Protein AF-0000000083594977 (afdb_homodimer)

Secondary structure (DSSP, 8-state):
-EEEEEEEEEE-TTT-TTHHHHHHHHHHHHHHHHTT----EEEEEE--SSSTTS-EEEEEEEE-SSS--SEE--TT-EEEEEE--TTSTTHHHHHHHHHHHHHHHTS--B--SEEEEEE-TTS-EEEEEEE-/-EEEEEEEEEE-TTT-TTHHHHHHHHHHHHHHHHTT----EEEEEE--SSSTTS-EEEEEEEE-SSS--SEE--TT-EEEEEE--TTSTTHHHHHHHHHHHHHHHTS--B--SEEEEEE-TTS-EEEEEEE-

Structure (mmCIF, N/CA/C/O backbone):
data_AF-0000000083594977-model_v1
#
loop_
_entity.id
_entity.type
_entity.pdbx_description
1 polymer 'AraC family transcriptional regulator'
#
loop_
_atom_site.group_PDB
_atom_site.id
_atom_site.type_symbol
_atom_site.label_atom_id
_atom_site.label_alt_id
_atom_site.label_comp_id
_atom_site.label_asym_id
_atom_site.label_entity_id
_atom_site.label_seq_id
_atom_site.pdbx_PDB_ins_code
_atom_site.Cartn_x
_atom_site.Cartn_y
_atom_site.Cartn_z
_atom_site.occupancy
_atom_site.B_iso_or_equiv
_atom_site.auth_seq_id
_atom_site.auth_comp_id
_atom_site.auth_asym_id
_atom_site.auth_atom_id
_atom_site.pdbx_PDB_model_num
ATOM 1 N N . MET A 1 1 ? -6.224 19.706 14.475 1 90.76 1 MET A N 1
ATOM 2 C CA . MET A 1 1 ? -7.08 18.603 14.047 1 90.76 1 MET A CA 1
ATOM 3 C C . MET A 1 1 ? -6.833 17.361 14.897 1 90.76 1 MET A C 1
ATOM 5 O O . MET A 1 1 ? -5.685 17.003 15.163 1 90.76 1 MET A O 1
ATOM 9 N N . LYS A 1 2 ? -7.978 16.685 15.362 1 92.89 2 LYS A N 1
ATOM 10 C CA . LYS A 1 2 ? -7.884 15.497 16.206 1 92.89 2 LYS A CA 1
ATOM 11 C C . LYS A 1 2 ? -8.36 14.254 15.461 1 92.89 2 LYS A C 1
ATOM 13 O O . LYS A 1 2 ? -9.47 14.233 14.924 1 92.89 2 LYS A O 1
ATOM 18 N N . LEU A 1 3 ? -7.422 13.24 15.516 1 94.43 3 LEU A N 1
ATOM 19 C CA . LEU A 1 3 ? -7.715 12.045 14.731 1 94.43 3 LEU A CA 1
ATOM 20 C C . LEU A 1 3 ? -7.62 10.791 15.594 1 94.43 3 LEU A C 1
ATOM 22 O O . LEU A 1 3 ? -6.857 10.755 16.562 1 94.43 3 LEU A O 1
ATOM 26 N N . THR A 1 4 ? -8.468 9.863 15.244 1 92.72 4 THR A N 1
ATOM 27 C CA . THR A 1 4 ? -8.349 8.517 15.795 1 92.72 4 THR A CA 1
ATOM 28 C C . THR A 1 4 ? -7.644 7.59 14.81 1 92.72 4 THR A C 1
ATOM 30 O O . THR A 1 4 ? -8.159 7.324 13.722 1 92.72 4 THR A O 1
ATOM 33 N N . VAL A 1 5 ? -6.53 7.063 15.243 1 92.96 5 VAL A N 1
ATOM 34 C CA . VAL A 1 5 ? -5.713 6.222 14.373 1 92.96 5 VAL A CA 1
ATOM 35 C C . VAL A 1 5 ? -6.275 4.803 14.35 1 92.96 5 VAL A C 1
ATOM 37 O O . VAL A 1 5 ? -6.557 4.223 15.402 1 92.96 5 VAL A O 1
ATOM 40 N N . ILE A 1 6 ? -6.494 4.329 13.194 1 88.42 6 ILE A N 1
ATOM 41 C CA . ILE A 1 6 ? -6.922 2.946 13.008 1 88.42 6 ILE A CA 1
ATOM 42 C C . ILE A 1 6 ? -5.716 2.015 13.111 1 88.42 6 ILE A C 1
ATOM 44 O O . ILE A 1 6 ? -5.747 1.029 13.85 1 88.42 6 ILE A O 1
ATOM 48 N N . ASN A 1 7 ? -4.715 2.25 12.393 1 90.09 7 ASN A N 1
ATOM 49 C CA . ASN A 1 7 ? -3.455 1.515 12.415 1 90.09 7 ASN A CA 1
ATOM 50 C C . ASN A 1 7 ? -2.31 2.349 11.849 1 90.09 7 ASN A C 1
ATOM 52 O O . ASN A 1 7 ? -2.539 3.405 11.258 1 90.09 7 ASN A O 1
ATOM 56 N N . SER A 1 8 ? -1.08 1.858 12.139 1 93.42 8 SER A N 1
ATOM 57 C CA . SER A 1 8 ? 0.113 2.579 11.708 1 93.42 8 SER A CA 1
ATOM 58 C C . SER A 1 8 ? 1.253 1.619 11.385 1 93.42 8 SER A C 1
ATOM 60 O O . SER A 1 8 ? 1.254 0.473 11.84 1 93.42 8 SER A O 1
ATOM 62 N N . VAL A 1 9 ? 2.168 2.16 10.588 1 93.13 9 VAL A N 1
ATOM 63 C CA . VAL A 1 9 ? 3.39 1.411 10.315 1 93.13 9 VAL A CA 1
ATOM 64 C C . VAL A 1 9 ? 4.57 2.373 10.193 1 93.13 9 VAL A C 1
ATOM 66 O O . VAL A 1 9 ? 4.415 3.497 9.711 1 93.13 9 VAL A O 1
ATOM 69 N N . ARG A 1 10 ? 5.672 1.95 10.796 1 95.03 10 ARG A N 1
ATOM 70 C CA . ARG A 1 10 ? 6.927 2.656 10.555 1 95.03 10 ARG A CA 1
ATOM 71 C C . ARG A 1 10 ? 7.664 2.068 9.356 1 95.03 10 ARG A C 1
ATOM 73 O O . ARG A 1 10 ? 7.807 0.848 9.246 1 95.03 10 ARG A O 1
ATOM 80 N N . THR A 1 11 ? 8.127 2.988 8.346 1 95.36 11 THR A N 1
ATOM 81 C CA . THR A 1 11 ? 8.7 2.465 7.11 1 95.36 11 THR A CA 1
ATOM 82 C C . THR A 1 11 ? 9.62 3.496 6.462 1 95.36 11 THR A C 1
ATOM 84 O O . THR A 1 11 ? 10.032 4.461 7.109 1 95.36 11 THR A O 1
ATOM 87 N N . ASN A 1 12 ? 10.109 3.181 5.274 1 95.23 12 ASN A N 1
ATOM 88 C CA . ASN A 1 12 ? 11.042 3.98 4.487 1 95.23 12 ASN A CA 1
ATOM 89 C C . ASN A 1 12 ? 10.897 3.703 2.994 1 95.23 12 ASN A C 1
ATOM 91 O O . ASN A 1 12 ? 10.941 2.548 2.565 1 95.23 12 ASN A O 1
ATOM 95 N N . ASN A 1 13 ? 10.733 4.777 2.199 1 92.1 13 ASN A N 1
ATOM 96 C CA . ASN A 1 13 ? 10.47 4.618 0.773 1 92.1 13 ASN A CA 1
ATOM 97 C C . ASN A 1 13 ? 11.678 4.039 0.042 1 92.1 13 ASN A C 1
ATOM 99 O O . ASN A 1 13 ? 11.544 3.51 -1.064 1 92.1 13 ASN A O 1
ATOM 103 N N . PHE A 1 14 ? 12.877 4.127 0.658 1 90.46 14 PHE A N 1
ATOM 104 C CA . PHE A 1 14 ? 14.095 3.856 -0.097 1 90.46 14 PHE A CA 1
ATOM 105 C C . PHE A 1 14 ? 14.857 2.683 0.506 1 90.46 14 PHE A C 1
ATOM 107 O O . PHE A 1 14 ? 15.698 2.074 -0.159 1 90.46 14 PHE A O 1
ATOM 114 N N . ASN A 1 15 ? 14.605 2.356 1.754 1 90.87 15 ASN A N 1
ATOM 115 C CA . ASN A 1 15 ? 15.465 1.385 2.422 1 90.87 15 ASN A CA 1
ATOM 116 C C . ASN A 1 15 ? 14.652 0.265 3.065 1 90.87 15 ASN A C 1
ATOM 118 O O . ASN A 1 15 ? 15.173 -0.495 3.883 1 90.87 15 ASN A O 1
ATOM 122 N N . ASP A 1 16 ? 13.379 0.201 2.775 1 92.54 16 ASP A N 1
ATOM 123 C CA . ASP A 1 16 ? 12.528 -0.836 3.349 1 92.54 16 ASP A CA 1
ATOM 124 C C . ASP A 1 16 ? 12.088 -1.838 2.283 1 92.54 16 ASP A C 1
ATOM 126 O O . ASP A 1 16 ? 11.174 -1.562 1.504 1 92.54 16 ASP A O 1
ATOM 130 N N . ASP A 1 17 ? 12.603 -2.996 2.38 1 86.98 17 ASP A N 1
ATOM 131 C CA . ASP A 1 17 ? 12.334 -4.02 1.375 1 86.98 17 ASP A CA 1
ATOM 132 C C . ASP A 1 17 ? 10.912 -4.56 1.507 1 86.98 17 ASP A C 1
ATOM 134 O O . ASP A 1 17 ? 10.402 -5.21 0.593 1 86.98 17 ASP A O 1
ATOM 138 N N . LEU A 1 18 ? 10.292 -4.307 2.634 1 89.82 18 LEU A N 1
ATOM 139 C CA . LEU A 1 18 ? 8.967 -4.863 2.888 1 89.82 18 LEU A CA 1
ATOM 140 C C . LEU A 1 18 ? 7.905 -3.769 2.863 1 89.82 18 LEU A C 1
ATOM 142 O O . LEU A 1 18 ? 6.823 -3.935 3.432 1 89.82 18 LEU A O 1
ATOM 146 N N . LEU A 1 19 ? 8.29 -2.659 2.208 1 92.8 19 LEU A N 1
ATOM 147 C CA . LEU A 1 19 ? 7.396 -1.51 2.121 1 92.8 19 LEU A CA 1
ATOM 148 C C . LEU A 1 19 ? 6.047 -1.914 1.534 1 92.8 19 LEU A C 1
ATOM 150 O O . LEU A 1 19 ? 4.999 -1.518 2.049 1 92.8 19 LEU A O 1
ATOM 154 N N . LEU A 1 20 ? 6.056 -2.66 0.509 1 90.86 20 LEU A N 1
ATOM 155 C CA . LEU A 1 20 ? 4.838 -3.095 -0.167 1 90.86 20 LEU A CA 1
ATOM 156 C C . LEU A 1 20 ? 3.911 -3.823 0.8 1 90.86 20 LEU A C 1
ATOM 158 O O . LEU A 1 20 ? 2.723 -3.504 0.887 1 90.86 20 LEU A O 1
ATOM 162 N N . GLN A 1 21 ? 4.427 -4.805 1.542 1 88.33 21 GLN A N 1
ATOM 163 C CA . GLN A 1 21 ? 3.635 -5.619 2.458 1 88.33 21 GLN A CA 1
ATOM 164 C C . GLN A 1 21 ? 3.111 -4.784 3.623 1 88.33 21 GLN A C 1
ATOM 166 O O . GLN A 1 21 ? 1.987 -4.99 4.086 1 88.33 21 GLN A O 1
ATOM 171 N N . LYS A 1 22 ? 3.932 -3.894 4.052 1 91.18 22 LYS A N 1
ATOM 172 C CA . LYS A 1 22 ? 3.535 -3.024 5.154 1 91.18 22 LYS A CA 1
ATOM 173 C C . LYS A 1 22 ? 2.352 -2.143 4.76 1 91.18 22 LYS A C 1
ATOM 175 O O . LYS A 1 22 ? 1.365 -2.056 5.493 1 91.18 22 LYS A O 1
ATOM 180 N N . ILE A 1 23 ? 2.472 -1.556 3.624 1 91.97 23 ILE A N 1
ATOM 181 C CA . ILE A 1 23 ? 1.443 -0.616 3.193 1 91.97 23 ILE A CA 1
ATOM 182 C C . ILE A 1 23 ? 0.174 -1.376 2.815 1 91.97 23 ILE A C 1
ATOM 184 O O . ILE A 1 23 ? -0.936 -0.94 3.13 1 91.97 23 ILE A O 1
ATOM 188 N N . SER A 1 24 ? 0.328 -2.434 2.144 1 87.27 24 SER A N 1
ATOM 189 C CA . SER A 1 24 ? -0.83 -3.259 1.813 1 87.27 24 SER A CA 1
ATOM 190 C C . SER A 1 24 ? -1.569 -3.704 3.071 1 87.27 24 SER A C 1
ATOM 192 O O . SER A 1 24 ? -2.799 -3.638 3.13 1 87.27 24 SER A O 1
ATOM 194 N N . GLY A 1 25 ? -0.81 -4.249 4.059 1 83.53 25 GLY A N 1
ATOM 195 C CA . GLY A 1 25 ? -1.421 -4.647 5.317 1 83.53 25 GLY A CA 1
ATOM 196 C C . GLY A 1 25 ? -2.158 -3.515 6.008 1 83.53 25 GLY A C 1
ATOM 197 O O . GLY A 1 25 ? -3.239 -3.719 6.563 1 83.53 25 GLY A O 1
ATOM 198 N N . LEU A 1 26 ? -1.574 -2.4 5.959 1 87.84 26 LEU A N 1
ATOM 199 C CA . LEU A 1 26 ? -2.158 -1.217 6.582 1 87.84 26 LEU A CA 1
ATOM 200 C C . LEU A 1 26 ? -3.516 -0.893 5.966 1 87.84 26 LEU A C 1
ATOM 202 O O . LEU A 1 26 ? -4.496 -0.693 6.686 1 87.84 26 LEU A O 1
ATOM 206 N N . TRP A 1 27 ? -3.628 -0.843 4.708 1 83.07 27 TRP A N 1
ATOM 207 C CA . TRP A 1 27 ? -4.847 -0.442 4.013 1 83.07 27 TRP A CA 1
ATOM 208 C C . TRP A 1 27 ? -5.896 -1.548 4.073 1 83.07 27 TRP A C 1
ATOM 210 O O . TRP A 1 27 ? -7.093 -1.272 4.181 1 83.07 27 TRP A O 1
ATOM 220 N N . LYS A 1 28 ? -5.482 -2.685 3.977 1 78.22 28 LYS A N 1
ATOM 221 C CA . LYS A 1 28 ? -6.41 -3.802 4.132 1 78.22 28 LYS A CA 1
ATOM 222 C C . LYS A 1 28 ? -7.114 -3.749 5.484 1 78.22 28 LYS A C 1
ATOM 224 O O . LYS A 1 28 ? -8.339 -3.87 5.557 1 78.22 28 LYS A O 1
ATOM 229 N N . ASP A 1 29 ? -6.353 -3.64 6.546 1 77.45 29 ASP A N 1
ATOM 230 C CA . ASP A 1 29 ? -6.902 -3.544 7.896 1 77.45 29 ASP A CA 1
ATOM 231 C C . ASP A 1 29 ? -7.844 -2.348 8.022 1 77.45 29 ASP A C 1
ATOM 233 O O . ASP A 1 29 ? -8.901 -2.449 8.647 1 77.45 29 ASP A O 1
ATOM 237 N N . ALA A 1 30 ? -7.424 -1.284 7.464 1 79.83 30 ALA A N 1
ATOM 238 C CA . ALA A 1 30 ? -8.249 -0.081 7.534 1 79.83 30 ALA A CA 1
ATOM 239 C C . ALA A 1 30 ? -9.552 -0.264 6.761 1 79.83 30 ALA A C 1
ATOM 241 O O . ALA A 1 30 ? -10.612 0.181 7.206 1 79.83 30 ALA A O 1
ATOM 242 N N . SER A 1 31 ? -9.414 -0.827 5.614 1 75.76 31 SER A N 1
ATOM 243 C CA . SER A 1 31 ? -10.587 -1.025 4.769 1 75.76 31 SER A CA 1
ATOM 244 C C . SER A 1 31 ? -11.67 -1.81 5.502 1 75.76 31 SER A C 1
ATOM 246 O O . SER A 1 31 ? -12.861 -1.541 5.334 1 75.76 31 SER A O 1
ATOM 248 N N . SER A 1 32 ? -11.347 -2.745 6.286 1 70.53 32 SER A N 1
ATOM 249 C CA . SER A 1 32 ? -12.306 -3.548 7.037 1 70.53 32 SER A CA 1
ATOM 250 C C . SER A 1 32 ? -13.035 -2.707 8.08 1 70.53 32 SER A C 1
ATOM 252 O O . SER A 1 32 ? -14.182 -2.994 8.426 1 70.53 32 SER A O 1
ATOM 254 N N . ARG A 1 33 ? -12.396 -1.652 8.472 1 72.89 33 ARG A N 1
ATOM 255 C CA . ARG A 1 33 ? -12.964 -0.81 9.52 1 72.89 33 ARG A CA 1
ATOM 256 C C . ARG A 1 33 ? -13.681 0.397 8.924 1 72.89 33 ARG A C 1
ATOM 258 O O . ARG A 1 33 ? -14.507 1.026 9.589 1 72.89 33 ARG A O 1
ATOM 265 N N . LEU A 1 34 ? -13.231 0.702 7.744 1 71.28 34 LEU A N 1
ATOM 266 C CA . LEU A 1 34 ? -13.79 1.876 7.083 1 71.28 34 LEU A CA 1
ATOM 267 C C . LEU A 1 34 ? -15.085 1.527 6.357 1 71.28 34 LEU A C 1
ATOM 269 O O . LEU A 1 34 ? -15.802 2.417 5.895 1 71.28 34 LEU A O 1
ATOM 273 N N . THR A 1 35 ? -15.394 0.312 6.246 1 59.12 35 THR A N 1
ATOM 274 C CA . THR A 1 35 ? -16.575 -0.14 5.52 1 59.12 35 THR A CA 1
ATOM 275 C C . THR A 1 35 ? -17.835 0.521 6.073 1 59.12 35 THR A C 1
ATOM 277 O O . THR A 1 35 ? -18.091 0.473 7.278 1 59.12 35 THR A O 1
ATOM 280 N N . GLY A 1 36 ? -18.508 1.233 5.085 1 57.38 36 GLY A N 1
ATOM 281 C CA . GLY A 1 36 ? -19.828 1.759 5.395 1 57.38 36 GLY A CA 1
ATOM 282 C C . GLY A 1 36 ? -19.793 3.175 5.939 1 57.38 36 GLY A C 1
ATOM 283 O O . GLY A 1 36 ? -20.827 3.722 6.328 1 57.38 36 GLY A O 1
ATOM 284 N N . GLN A 1 37 ? -18.585 3.673 6.097 1 60.46 37 GLN A N 1
ATOM 285 C CA . GLN A 1 37 ? -18.62 4.956 6.79 1 60.46 37 GLN A CA 1
ATOM 286 C C . GLN A 1 37 ? -18.496 6.116 5.806 1 60.46 37 GLN A C 1
ATOM 288 O O . GLN A 1 37 ? -17.77 6.02 4.815 1 60.46 37 GLN A O 1
ATOM 293 N N . ASP A 1 38 ? -19.372 6.849 5.855 1 72.89 38 ASP A N 1
ATOM 294 C CA . ASP A 1 38 ? -19.342 8.156 5.206 1 72.89 38 ASP A CA 1
ATOM 295 C C . ASP A 1 38 ? -18.415 9.117 5.947 1 72.89 38 ASP A C 1
ATOM 297 O O . ASP A 1 38 ? -18.859 10.15 6.453 1 72.89 38 ASP A O 1
ATOM 301 N N . SER A 1 39 ? -17.224 8.707 6.122 1 82.43 39 SER A N 1
ATOM 302 C CA . SER A 1 39 ? -16.303 9.555 6.873 1 82.43 39 SER A CA 1
ATOM 303 C C . SER A 1 39 ? -15.081 9.921 6.036 1 82.43 39 SER A C 1
ATOM 305 O O . SER A 1 39 ? -14.763 9.237 5.061 1 82.43 39 SER A O 1
ATOM 307 N N . ILE A 1 40 ? -14.548 11.042 6.412 1 89.64 40 ILE A N 1
ATOM 308 C CA . ILE A 1 40 ? -13.275 11.452 5.829 1 89.64 40 ILE A CA 1
ATOM 309 C C . ILE A 1 40 ? -12.15 10.579 6.382 1 89.64 40 ILE A C 1
ATOM 311 O O . ILE A 1 40 ? -12.049 10.38 7.595 1 89.64 40 ILE A O 1
ATOM 315 N N . VAL A 1 41 ? -11.387 9.998 5.512 1 90.15 41 VAL A N 1
ATOM 316 C CA . VAL A 1 41 ? -10.25 9.174 5.908 1 90.15 41 VAL A CA 1
ATOM 317 C C . VAL A 1 41 ? -8.953 9.956 5.715 1 90.15 41 VAL A C 1
ATOM 319 O O . VAL A 1 41 ? -8.79 10.664 4.719 1 90.15 41 VAL A O 1
ATOM 322 N N . TYR A 1 42 ? -8.063 9.748 6.648 1 92.64 42 TYR A N 1
ATOM 323 C CA . TYR A 1 42 ? -6.782 10.444 6.588 1 92.64 42 TYR A CA 1
ATOM 324 C C . TYR A 1 42 ? -5.629 9.454 6.474 1 92.64 42 TYR A C 1
ATOM 326 O O . TYR A 1 42 ? -5.593 8.448 7.187 1 92.64 42 TYR A O 1
ATOM 334 N N . GLY A 1 43 ? -4.768 9.623 5.528 1 94.36 43 GLY A N 1
ATOM 335 C CA . GLY A 1 43 ? -3.415 9.091 5.566 1 94.36 43 GLY A CA 1
ATOM 336 C C . GLY A 1 43 ? -2.394 10.091 6.075 1 94.36 43 GLY A C 1
ATOM 337 O O . GLY A 1 43 ? -2.085 11.071 5.394 1 94.36 43 GLY A O 1
ATOM 338 N N . VAL A 1 44 ? -1.865 9.801 7.215 1 96.57 44 VAL A N 1
ATOM 339 C CA . VAL A 1 44 ? -1.037 10.807 7.872 1 96.57 44 VAL A CA 1
ATOM 340 C C . VAL A 1 44 ? 0.414 10.332 7.917 1 96.57 44 VAL A C 1
ATOM 342 O O . VAL A 1 44 ? 0.697 9.224 8.379 1 96.57 44 VAL A O 1
ATOM 345 N N . TYR A 1 45 ? 1.255 11.144 7.394 1 97.02 45 TYR A N 1
ATOM 346 C CA . TYR A 1 45 ? 2.697 10.937 7.464 1 97.02 45 TYR A CA 1
ATOM 347 C C . TYR A 1 45 ? 3.311 11.757 8.593 1 97.02 45 TYR A C 1
ATOM 349 O O . TYR A 1 45 ? 3.195 12.984 8.611 1 97.02 45 TYR A O 1
ATOM 357 N N . HIS A 1 46 ? 3.958 11.113 9.504 1 97.4 46 HIS A N 1
ATOM 358 C CA . HIS A 1 46 ? 4.464 11.825 10.673 1 97.4 46 HIS A CA 1
ATOM 359 C C . HIS A 1 46 ? 5.626 11.074 11.315 1 97.4 46 HIS A C 1
ATOM 361 O O . HIS A 1 46 ? 5.975 9.974 10.882 1 97.4 46 HIS A O 1
ATOM 367 N N . THR A 1 47 ? 6.299 11.709 12.351 1 97.28 47 THR A N 1
ATOM 368 C CA . THR A 1 47 ? 7.463 11.174 13.05 1 97.28 47 THR A CA 1
ATOM 369 C C . THR A 1 47 ? 8.604 10.904 12.074 1 97.28 47 THR A C 1
ATOM 371 O O . THR A 1 47 ? 9.169 9.808 12.058 1 97.28 47 THR A O 1
ATOM 374 N N . TYR A 1 48 ? 8.816 11.898 11.255 1 97.1 48 TYR A N 1
ATOM 375 C CA . TYR A 1 48 ? 9.916 11.808 10.302 1 97.1 48 TYR A CA 1
ATOM 376 C C . TYR A 1 48 ? 11.257 11.733 11.023 1 97.1 48 TYR A C 1
ATOM 378 O O . TYR A 1 48 ? 11.49 12.461 11.991 1 97.1 48 TYR A O 1
ATOM 386 N N . GLU A 1 49 ? 12.065 10.86 10.539 1 97.41 49 GLU A N 1
ATOM 387 C CA . GLU A 1 49 ? 13.43 10.824 11.054 1 97.41 49 GLU A CA 1
ATOM 388 C C . GLU A 1 49 ? 14.239 12.018 10.556 1 97.41 49 GLU A C 1
ATOM 390 O O . GLU A 1 49 ? 15.075 12.556 11.285 1 97.41 49 GLU A O 1
ATOM 395 N N . SER A 1 50 ? 14.096 12.469 9.314 1 94.5 50 SER A N 1
ATOM 396 C CA . SER A 1 50 ? 14.775 13.594 8.679 1 94.5 50 SER A CA 1
ATOM 397 C C . SER A 1 50 ? 13.905 14.226 7.597 1 94.5 50 SER A C 1
ATOM 399 O O . SER A 1 50 ? 13.031 15.043 7.895 1 94.5 50 SER A O 1
ATOM 401 N N . ASN A 1 51 ? 14.084 13.854 6.397 1 92.05 51 ASN A N 1
ATOM 402 C CA . ASN A 1 51 ? 13.273 14.281 5.261 1 92.05 51 ASN A CA 1
ATOM 403 C C . ASN A 1 51 ? 12.585 13.097 4.587 1 92.05 51 ASN A C 1
ATOM 405 O O . ASN A 1 51 ? 12.317 12.081 5.231 1 92.05 51 ASN A O 1
ATOM 409 N N . TYR A 1 52 ? 12.083 13.219 3.318 1 88.41 52 TYR A N 1
ATOM 410 C CA . TYR A 1 52 ? 11.301 12.169 2.675 1 88.41 52 TYR A CA 1
ATOM 411 C C . TYR A 1 52 ? 12.155 10.935 2.414 1 88.41 52 TYR A C 1
ATOM 413 O O . TYR A 1 52 ? 11.634 9.876 2.055 1 88.41 52 TYR A O 1
ATOM 421 N N . LYS A 1 53 ? 13.499 10.977 2.707 1 91.48 53 LYS A N 1
ATOM 422 C CA . LYS A 1 53 ? 14.407 9.855 2.484 1 91.48 53 LYS A CA 1
ATOM 423 C C . LYS A 1 53 ? 14.619 9.058 3.768 1 91.48 53 LYS A C 1
ATOM 425 O O . LYS A 1 53 ? 15.18 7.96 3.737 1 91.48 53 LYS A O 1
ATOM 430 N N . GLY A 1 54 ? 14.263 9.662 4.896 1 94.4 54 GLY A N 1
ATOM 431 C CA . GLY A 1 54 ? 14.38 8.976 6.173 1 94.4 54 GLY A CA 1
ATOM 432 C C . GLY A 1 54 ? 13.137 8.19 6.545 1 94.4 54 GLY A C 1
ATOM 433 O O . GLY A 1 54 ? 12.136 8.226 5.827 1 94.4 54 GLY A O 1
ATOM 434 N N . ASP A 1 55 ? 13.226 7.454 7.678 1 97.1 55 ASP A N 1
ATOM 435 C CA . ASP A 1 55 ? 12.082 6.704 8.188 1 97.1 55 ASP A CA 1
ATOM 436 C C . ASP A 1 55 ? 10.944 7.641 8.586 1 97.1 55 ASP A C 1
ATOM 438 O O . ASP A 1 55 ? 11.183 8.782 8.987 1 97.1 55 ASP A O 1
ATOM 442 N N . TYR A 1 56 ? 9.763 7.193 8.497 1 97.45 56 TYR A N 1
ATOM 443 C CA . TYR A 1 56 ? 8.559 7.898 8.925 1 97.45 56 TYR A CA 1
ATOM 444 C C . TYR A 1 56 ? 7.468 6.915 9.334 1 97.45 56 TYR A C 1
ATOM 446 O O . TYR A 1 56 ? 7.587 5.711 9.094 1 97.45 56 TYR A O 1
ATOM 454 N N . THR A 1 57 ? 6.462 7.444 9.973 1 97 57 THR A N 1
ATOM 455 C CA . THR A 1 57 ? 5.278 6.664 10.317 1 97 57 THR A CA 1
ATOM 456 C C . THR A 1 57 ? 4.098 7.053 9.432 1 97 57 THR A C 1
ATOM 458 O O . THR A 1 57 ? 3.846 8.239 9.21 1 97 57 THR A O 1
ATOM 461 N N . LEU A 1 58 ? 3.458 6.104 8.831 1 95.93 58 LEU A N 1
ATOM 462 C CA . LEU A 1 58 ? 2.199 6.303 8.12 1 95.93 58 LEU A CA 1
ATOM 463 C C . LEU A 1 58 ? 1.026 5.764 8.931 1 95.93 58 LEU A C 1
ATOM 465 O O . LEU A 1 58 ? 1.027 4.599 9.334 1 95.93 58 LEU A O 1
ATOM 469 N N . SER A 1 59 ? -0.009 6.583 9.186 1 94.91 59 SER A N 1
ATOM 470 C CA . SER A 1 59 ? -1.212 6.195 9.917 1 94.91 59 SER A CA 1
ATOM 471 C C . SER A 1 59 ? -2.465 6.419 9.077 1 94.91 59 SER A C 1
ATOM 473 O O . SER A 1 59 ? -2.576 7.425 8.374 1 94.91 59 SER A O 1
ATOM 475 N N . ILE A 1 60 ? -3.284 5.46 9.137 1 92.34 60 ILE A N 1
ATOM 476 C CA . ILE A 1 60 ? -4.64 5.655 8.634 1 92.34 60 ILE A CA 1
ATOM 477 C C . ILE A 1 60 ? -5.564 6.052 9.783 1 92.34 60 ILE A C 1
ATOM 479 O O . ILE A 1 60 ? -5.583 5.398 10.828 1 92.34 60 ILE A O 1
ATOM 483 N N . ALA A 1 61 ? -6.306 7.143 9.569 1 92.56 61 ALA A N 1
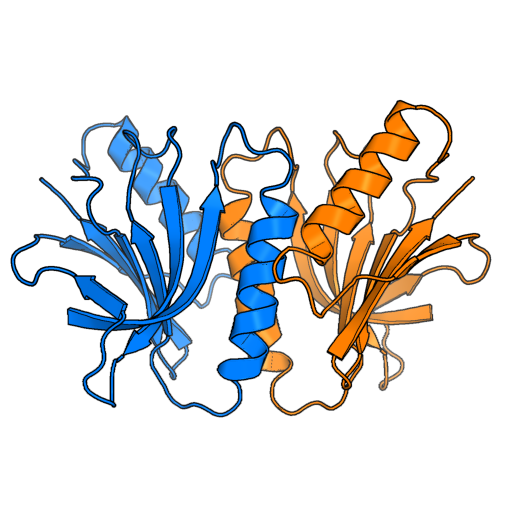ATOM 484 C CA . ALA A 1 61 ? -7.06 7.673 10.702 1 92.56 61 ALA A CA 1
ATOM 485 C C . ALA A 1 61 ? -8.394 8.257 10.247 1 92.56 61 ALA A C 1
ATOM 487 O O . ALA A 1 61 ? -8.613 8.465 9.051 1 92.56 61 ALA A O 1
ATOM 488 N N . LEU A 1 62 ? -9.228 8.419 11.259 1 90.75 62 LEU A N 1
ATOM 489 C CA . LEU A 1 62 ? -10.509 9.101 11.112 1 90.75 62 LEU A CA 1
ATOM 490 C C . LEU A 1 62 ? -10.59 10.31 12.037 1 90.75 62 LEU A C 1
ATOM 492 O O . LEU A 1 62 ? -9.858 10.391 13.026 1 90.75 62 LEU A O 1
ATOM 496 N N . GLU A 1 63 ? -11.492 11.17 11.586 1 89.28 63 GLU A N 1
ATOM 497 C CA . GLU A 1 63 ? -11.738 12.259 12.527 1 89.28 63 GLU A CA 1
ATOM 498 C C . GLU A 1 63 ? -12.241 11.728 13.866 1 89.28 63 GLU A C 1
ATOM 500 O O . GLU A 1 63 ? -13.059 10.807 13.907 1 89.28 63 GLU A O 1
ATOM 505 N N . ASP A 1 64 ? -11.652 12.248 14.836 1 86.71 64 ASP A N 1
ATOM 506 C CA . ASP A 1 64 ? -12.025 11.785 16.169 1 86.71 64 ASP A CA 1
ATOM 507 C C . ASP A 1 64 ? -13.437 12.238 16.532 1 86.71 64 ASP A C 1
ATOM 509 O O . ASP A 1 64 ? -13.696 13.436 16.667 1 86.71 64 ASP A O 1
ATOM 513 N N . SER A 1 65 ? -14.314 11.337 16.617 1 75.98 65 SER A N 1
ATOM 514 C CA . SER A 1 65 ? -15.68 11.665 17.014 1 75.98 65 SER A CA 1
ATOM 515 C C . SER A 1 65 ? -15.919 11.35 18.486 1 75.98 65 SER A C 1
ATOM 517 O O . SER A 1 65 ? -16.926 11.769 19.061 1 75.98 65 SER A O 1
ATOM 519 N N . GLN A 1 66 ? -15.019 10.691 19.087 1 77.47 66 GLN A N 1
ATOM 520 C CA . GLN A 1 66 ? -15.291 10.198 20.433 1 77.47 66 GLN A CA 1
ATOM 521 C C . GLN A 1 66 ? -14.472 10.958 21.473 1 77.47 66 GLN A C 1
ATOM 523 O O . GLN A 1 66 ? -14.463 10.594 22.651 1 77.47 66 GLN A O 1
ATOM 528 N N . ASN A 1 67 ? -13.786 11.878 21.014 1 77.52 67 ASN A N 1
ATOM 529 C CA . ASN A 1 67 ? -12.995 12.721 21.905 1 77.52 67 ASN A CA 1
ATOM 530 C C . ASN A 1 67 ? -11.848 11.941 22.542 1 77.52 67 ASN A C 1
ATOM 532 O O . ASN A 1 67 ? -11.551 12.121 23.725 1 77.52 67 ASN A O 1
ATOM 536 N N . GLN A 1 68 ? -11.379 10.939 22.096 1 86.35 68 GLN A N 1
ATOM 537 C CA . GLN A 1 68 ? -10.179 10.21 22.493 1 86.35 68 GLN A CA 1
ATOM 538 C C . GLN A 1 68 ? -9.201 10.084 21.327 1 86.35 68 GLN A C 1
ATOM 540 O O . GLN A 1 68 ? -8.925 8.978 20.859 1 86.35 68 GLN A O 1
ATOM 545 N N . PRO A 1 69 ? -8.731 11.282 21.107 1 84.96 69 PRO A N 1
ATOM 546 C CA . PRO A 1 69 ? -7.835 11.266 19.948 1 84.96 69 PRO A CA 1
ATOM 547 C C . PRO A 1 69 ? -6.509 10.567 20.237 1 84.96 69 PRO A C 1
ATOM 549 O O . PRO A 1 69 ? -5.977 10.678 21.345 1 84.96 69 PRO A O 1
ATOM 552 N N . SER A 1 70 ? -6.047 9.811 19.208 1 91.79 70 SER A N 1
ATOM 553 C CA . SER A 1 70 ? -4.747 9.157 19.32 1 91.79 70 SER A CA 1
ATOM 554 C C . SER A 1 70 ? -3.682 9.904 18.526 1 91.79 70 SER A C 1
ATOM 556 O O . SER A 1 70 ? -2.497 9.574 18.603 1 91.79 70 SER A O 1
ATOM 558 N N . LEU A 1 71 ? -4.086 10.877 17.766 1 94.45 71 LEU A N 1
ATOM 559 C CA . LEU A 1 71 ? -3.177 11.718 16.995 1 94.45 71 LEU A CA 1
ATOM 560 C C . LEU A 1 71 ? -3.719 13.139 16.877 1 94.45 71 LEU A C 1
ATOM 562 O O . LEU A 1 71 ? -4.853 13.341 16.437 1 94.45 71 LEU A O 1
ATOM 566 N N . GLU A 1 72 ? -2.909 14.07 17.269 1 93.13 72 GLU A N 1
ATOM 567 C CA . GLU A 1 72 ? -3.292 15.476 17.19 1 93.13 72 GLU A CA 1
ATOM 568 C C . GLU A 1 72 ? -2.346 16.256 16.281 1 93.13 72 GLU A C 1
ATOM 570 O O . GLU A 1 72 ? -1.149 16.351 16.558 1 93.13 72 GLU A O 1
ATOM 575 N N . ILE A 1 73 ? -2.881 16.748 15.211 1 92.69 73 ILE A N 1
ATOM 576 C CA . ILE A 1 73 ? -2.13 17.599 14.295 1 92.69 73 ILE A CA 1
ATOM 577 C C . ILE A 1 73 ? -2.295 19.063 14.697 1 92.69 73 ILE A C 1
ATOM 579 O O . ILE A 1 73 ? -3.418 19.559 14.81 1 92.69 73 ILE A O 1
ATOM 583 N N . PRO A 1 74 ? -1.229 19.709 14.839 1 91.21 74 PRO A N 1
ATOM 584 C CA . PRO A 1 74 ? -1.302 21.098 15.297 1 91.21 74 PRO A CA 1
ATOM 585 C C . PRO A 1 74 ? -2.053 22.002 14.322 1 91.21 74 PRO A C 1
ATOM 587 O O . PRO A 1 74 ? -1.935 21.836 13.105 1 91.21 74 PRO A O 1
ATOM 590 N N . ASN A 1 75 ? -2.725 22.958 14.871 1 88.27 75 ASN A N 1
ATOM 591 C CA . ASN A 1 75 ? -3.564 23.85 14.077 1 88.27 75 ASN A CA 1
ATOM 592 C C . ASN A 1 75 ? -2.778 25.057 13.573 1 88.27 75 ASN A C 1
ATOM 594 O O . ASN A 1 75 ? -3.26 25.805 12.72 1 88.27 75 ASN A O 1
ATOM 598 N N . ASN A 1 76 ? -1.612 25.158 13.945 1 89.91 76 ASN A N 1
ATOM 599 C CA . ASN A 1 76 ? -0.857 26.35 13.576 1 89.91 76 A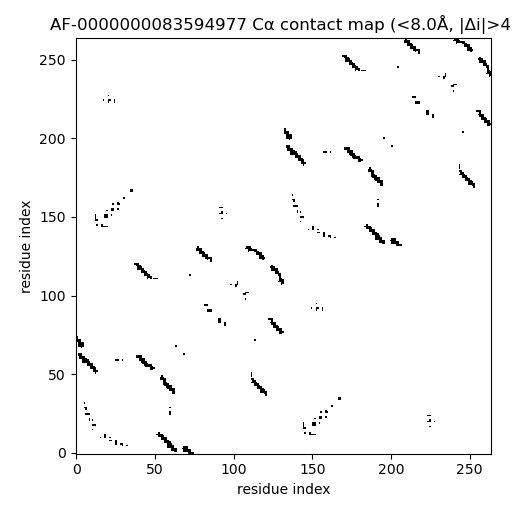SN A CA 1
ATOM 600 C C . ASN A 1 76 ? 0.098 26.073 12.418 1 89.91 76 ASN A C 1
ATOM 602 O O . ASN A 1 76 ? 0.829 26.964 11.983 1 89.91 76 ASN A O 1
ATOM 606 N N . ALA A 1 77 ? 0.079 24.992 11.943 1 91.5 77 ALA A N 1
ATOM 607 C CA . ALA A 1 77 ? 0.973 24.651 10.84 1 91.5 77 ALA A CA 1
ATOM 608 C C . ALA A 1 77 ? 0.453 25.21 9.519 1 91.5 77 ALA A C 1
ATOM 610 O O . ALA A 1 77 ? -0.759 25.306 9.313 1 91.5 77 ALA A O 1
ATOM 611 N N . LYS A 1 78 ? 1.424 25.692 8.691 1 95.92 78 LYS A N 1
ATOM 612 C CA . LYS 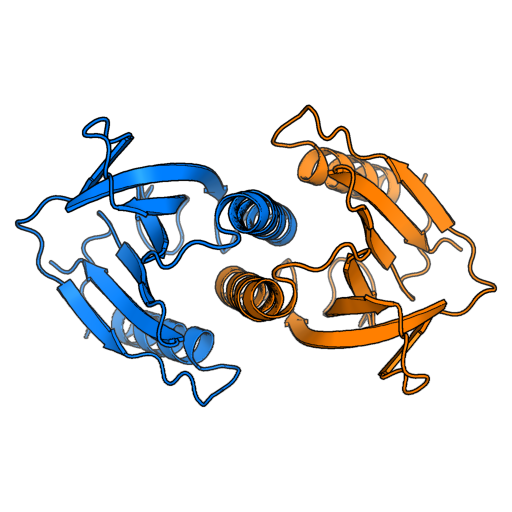A 1 78 ? 1.096 26.127 7.337 1 95.92 78 LYS A CA 1
ATOM 613 C C . LYS A 1 78 ? 1.174 24.965 6.352 1 95.92 78 LYS A C 1
ATOM 615 O O . LYS A 1 78 ? 2.078 24.131 6.438 1 95.92 78 LYS A O 1
ATOM 620 N N . TYR A 1 79 ? 0.215 24.965 5.464 1 97.25 79 TYR A N 1
ATOM 621 C CA . TYR A 1 79 ? 0.187 23.862 4.51 1 97.25 79 TYR A CA 1
ATOM 622 C C . TYR A 1 79 ? 0.094 24.381 3.08 1 97.25 79 TYR A C 1
ATOM 624 O O . TYR A 1 79 ? -0.59 25.373 2.816 1 97.25 79 TYR A O 1
ATOM 632 N N . GLU A 1 80 ? 0.746 23.806 2.297 1 97.73 80 GLU A N 1
ATOM 633 C CA . GLU A 1 80 ? 0.401 23.855 0.879 1 97.73 80 GLU A CA 1
ATOM 634 C C . GLU A 1 80 ? -0.502 22.687 0.491 1 97.73 80 GLU A C 1
ATOM 636 O O . GLU A 1 80 ? -0.226 21.538 0.843 1 97.73 80 GLU A O 1
ATOM 641 N N . ILE A 1 81 ? -1.596 23.041 -0.258 1 97.54 81 ILE A N 1
ATOM 642 C CA . ILE A 1 81 ? -2.603 22.032 -0.57 1 97.54 81 ILE A CA 1
ATOM 643 C C . ILE A 1 81 ? -2.53 21.67 -2.051 1 97.54 81 ILE A C 1
ATOM 645 O O . ILE A 1 81 ? -2.477 22.553 -2.911 1 97.54 81 ILE A O 1
ATOM 649 N N . PHE A 1 82 ? -2.442 20.4 -2.288 1 97.76 82 PHE A N 1
ATOM 650 C CA . PHE A 1 82 ? -2.449 19.874 -3.648 1 97.76 82 PHE A CA 1
ATOM 651 C C . PHE A 1 82 ? -3.708 19.055 -3.906 1 97.76 82 PHE A C 1
ATOM 653 O O . PHE A 1 82 ? -3.971 18.074 -3.207 1 97.76 82 PHE A O 1
ATOM 660 N N . ASN A 1 83 ? -4.426 19.434 -4.903 1 96.54 83 ASN A N 1
ATOM 661 C CA . ASN A 1 83 ? -5.602 18.666 -5.297 1 96.54 83 ASN A CA 1
ATOM 662 C C . ASN A 1 83 ? -5.236 17.528 -6.246 1 96.54 83 ASN A C 1
ATOM 664 O O . ASN A 1 83 ? -4.534 17.742 -7.236 1 96.54 83 ASN A O 1
ATOM 668 N N . VAL A 1 84 ? -5.722 16.391 -5.898 1 94.07 84 VAL A N 1
ATOM 669 C CA . VAL A 1 84 ? -5.461 15.239 -6.755 1 94.07 84 VAL A CA 1
ATOM 670 C C . VAL A 1 84 ? -6.499 15.181 -7.873 1 94.07 84 VAL A C 1
ATOM 672 O O . VAL A 1 84 ? -7.691 15.389 -7.634 1 94.07 84 VAL A O 1
ATOM 675 N N . ASP A 1 85 ? -6.074 14.999 -9.074 1 93.53 85 ASP A N 1
ATOM 676 C CA . ASP A 1 85 ? -6.988 14.733 -10.181 1 93.53 85 ASP A CA 1
ATOM 677 C C . ASP A 1 85 ? -7.54 13.311 -10.107 1 93.53 85 ASP A C 1
ATOM 679 O O . ASP A 1 85 ? -6.938 12.377 -10.642 1 93.53 85 ASP A O 1
ATOM 683 N N . THR A 1 86 ? -8.681 13.148 -9.562 1 86.23 86 THR A N 1
ATOM 684 C CA . THR A 1 86 ? -9.222 11.823 -9.282 1 86.23 86 THR A CA 1
ATOM 685 C C . THR A 1 86 ? -9.761 11.179 -10.556 1 86.23 86 THR A C 1
ATOM 687 O O . THR A 1 86 ? -10.082 9.988 -10.568 1 86.23 86 THR A O 1
ATOM 690 N N . ALA A 1 87 ? -9.881 11.96 -11.643 1 86.5 87 ALA A N 1
ATOM 691 C CA . ALA A 1 87 ? -10.272 11.403 -12.936 1 86.5 87 ALA A CA 1
ATOM 692 C C . ALA A 1 87 ? -9.107 10.664 -13.589 1 86.5 87 ALA A C 1
ATOM 694 O O . ALA A 1 87 ? -9.306 9.878 -14.518 1 86.5 87 ALA A O 1
ATOM 695 N N . ASP A 1 88 ? -7.9 10.926 -13.058 1 86.4 88 ASP A N 1
ATOM 696 C CA . ASP A 1 88 ? -6.674 10.27 -13.504 1 86.4 88 ASP A CA 1
ATOM 697 C C . ASP A 1 88 ? -6.291 9.126 -12.568 1 86.4 88 ASP A C 1
ATOM 699 O O . ASP A 1 88 ? -6.029 9.347 -11.384 1 86.4 88 ASP A O 1
ATOM 703 N N . GLU A 1 89 ? -6.259 7.866 -13.088 1 77.15 89 GLU A N 1
ATOM 704 C CA . GLU A 1 89 ? -5.93 6.689 -12.289 1 77.15 89 GLU A CA 1
ATOM 705 C C . GLU A 1 89 ? -4.581 6.853 -11.595 1 77.15 89 GLU A C 1
ATOM 707 O O . GLU A 1 89 ? -4.338 6.248 -10.549 1 77.15 89 GLU A O 1
ATOM 712 N N . GLN A 1 90 ? -3.752 7.744 -12.135 1 82.88 90 GLN A N 1
ATOM 713 C CA . GLN A 1 90 ? -2.435 7.987 -11.555 1 82.88 90 GLN A CA 1
ATOM 714 C C . GLN A 1 90 ? -2.381 9.345 -10.862 1 82.88 90 GLN A C 1
ATOM 716 O O . GLN A 1 90 ? -1.301 9.91 -10.675 1 82.88 90 GLN A O 1
ATOM 721 N N . GLY A 1 91 ? -3.571 9.855 -10.546 1 87.93 91 GLY A N 1
ATOM 722 C CA . GLY A 1 91 ? -3.64 11.203 -10.004 1 87.93 91 GLY A CA 1
ATOM 723 C C . GLY A 1 91 ? -2.824 11.379 -8.737 1 87.93 91 GLY A C 1
ATOM 724 O O . GLY A 1 91 ? -2.085 12.356 -8.599 1 87.93 91 GLY A O 1
ATOM 725 N N . THR A 1 92 ? -2.976 10.446 -7.775 1 88.18 92 THR A N 1
ATOM 726 C CA . THR A 1 92 ? -2.237 10.536 -6.521 1 88.18 92 THR A CA 1
ATOM 727 C C . THR A 1 92 ? -0.734 10.447 -6.772 1 88.18 92 THR A C 1
ATOM 729 O O . THR A 1 92 ? 0.04 11.235 -6.225 1 88.18 92 THR A O 1
ATOM 732 N N . LEU A 1 93 ? -0.381 9.543 -7.573 1 88.54 93 LEU A N 1
ATOM 733 C CA . LEU A 1 93 ? 1.023 9.366 -7.927 1 88.54 93 LEU A CA 1
ATOM 734 C C . LEU A 1 93 ? 1.591 10.636 -8.551 1 88.54 93 LEU A C 1
ATOM 736 O O . LEU A 1 93 ? 2.679 11.081 -8.181 1 88.54 93 LEU A O 1
ATOM 740 N N . ASN A 1 94 ? 0.894 11.196 -9.482 1 93.08 94 ASN A N 1
ATOM 741 C CA . ASN A 1 94 ? 1.341 12.407 -10.162 1 93.08 94 ASN A CA 1
ATOM 742 C C . ASN A 1 94 ? 1.451 13.584 -9.196 1 93.08 94 ASN A C 1
ATOM 744 O O . ASN A 1 94 ? 2.351 14.416 -9.325 1 93.08 94 ASN A O 1
ATOM 748 N N . THR A 1 95 ? 0.55 13.635 -8.319 1 94.94 95 THR A N 1
ATOM 749 C CA . THR A 1 95 ? 0.599 14.69 -7.313 1 94.94 95 THR A CA 1
ATOM 750 C C . THR A 1 95 ? 1.864 14.575 -6.469 1 94.94 95 THR A C 1
ATOM 752 O O . THR A 1 95 ? 2.564 15.566 -6.251 1 94.94 95 THR A O 1
ATOM 755 N N . TRP A 1 96 ? 2.223 13.366 -6.073 1 93.29 96 TRP A N 1
ATOM 756 C CA . TRP A 1 96 ? 3.411 13.163 -5.251 1 93.29 96 TRP A CA 1
ATOM 757 C C . TRP A 1 96 ? 4.68 13.427 -6.054 1 93.29 96 TRP A C 1
ATOM 759 O O . TRP A 1 96 ? 5.656 13.964 -5.526 1 93.29 96 TRP A O 1
ATOM 769 N N . LYS A 1 97 ? 4.677 13.064 -7.233 1 93.11 97 LYS A N 1
ATOM 770 C CA . LYS A 1 97 ? 5.802 13.409 -8.098 1 93.11 97 LYS A CA 1
ATOM 771 C C . LYS A 1 97 ? 6.026 14.918 -8.132 1 93.11 97 LYS A C 1
ATOM 773 O O . LYS A 1 97 ? 7.163 15.384 -8.03 1 93.11 97 LYS A O 1
ATOM 778 N N . THR A 1 98 ? 4.939 15.631 -8.325 1 95.78 98 THR A N 1
ATOM 779 C CA . THR A 1 98 ? 5.011 17.088 -8.345 1 95.78 98 THR A CA 1
ATOM 780 C C . THR A 1 98 ? 5.579 17.619 -7.033 1 95.78 98 THR A C 1
ATOM 782 O O . THR A 1 98 ? 6.431 18.51 -7.035 1 95.78 98 THR A O 1
ATOM 785 N N . ILE A 1 99 ? 5.158 17.064 -5.948 1 95.78 99 ILE A N 1
ATOM 786 C CA . ILE A 1 99 ? 5.606 17.495 -4.629 1 95.78 99 ILE A CA 1
ATOM 787 C C . ILE A 1 99 ? 7.106 17.244 -4.486 1 95.78 99 ILE A C 1
ATOM 789 O O . ILE A 1 99 ? 7.852 18.131 -4.064 1 95.78 99 ILE A O 1
ATOM 793 N N . TRP A 1 100 ? 7.553 16.144 -4.83 1 91.94 100 TRP A N 1
ATOM 794 C CA . TRP A 1 100 ? 8.967 15.807 -4.704 1 91.94 100 TRP A CA 1
ATOM 795 C C . TRP A 1 100 ? 9.816 16.66 -5.64 1 91.94 100 TRP A C 1
ATOM 797 O O . TRP A 1 100 ? 10.923 17.07 -5.283 1 91.94 100 TRP A O 1
ATOM 807 N N . GLU A 1 101 ? 9.304 16.874 -6.819 1 94.69 101 GLU A N 1
ATOM 808 C CA . GLU A 1 101 ? 10.002 17.75 -7.755 1 94.69 101 GLU A CA 1
ATOM 809 C C . GLU A 1 101 ? 10.15 19.159 -7.189 1 94.69 101 GLU A C 1
ATOM 811 O O . GLU A 1 101 ? 11.207 19.78 -7.322 1 94.69 101 GLU A O 1
ATOM 816 N N . ARG A 1 102 ? 9.133 19.615 -6.664 1 96.81 102 ARG A N 1
ATOM 817 C CA . ARG A 1 102 ? 9.159 20.955 -6.086 1 96.81 102 ARG A CA 1
ATOM 818 C C . ARG A 1 102 ? 10.107 21.019 -4.893 1 96.81 102 ARG A C 1
ATOM 820 O O . ARG A 1 102 ? 10.757 22.041 -4.665 1 96.81 102 ARG A O 1
ATOM 827 N N . GLU A 1 103 ? 10.157 19.972 -4.133 1 94.16 103 GLU A N 1
ATOM 828 C CA . GLU A 1 103 ? 11.125 19.922 -3.042 1 94.16 103 GLU A CA 1
ATOM 829 C C . GLU A 1 103 ? 12.556 19.932 -3.574 1 94.16 103 GLU A C 1
ATOM 831 O O . GLU A 1 103 ? 13.407 20.665 -3.065 1 94.16 103 GLU A O 1
ATOM 836 N N . GLU A 1 104 ? 12.766 19.148 -4.491 1 93.74 104 GLU A N 1
ATOM 837 C CA . GLU A 1 104 ? 14.107 19.028 -5.057 1 93.74 104 GLU A CA 1
ATOM 838 C C . GLU A 1 104 ? 14.546 20.332 -5.717 1 93.74 104 GLU A C 1
ATOM 840 O O . GLU A 1 104 ? 15.729 20.679 -5.691 1 93.74 104 GLU A O 1
ATOM 845 N N . SER A 1 105 ? 13.597 21.023 -6.252 1 95.88 105 SER A N 1
ATOM 846 C CA . SER A 1 105 ? 13.926 22.264 -6.944 1 95.88 105 SER A CA 1
ATOM 847 C C . SER A 1 105 ? 13.996 23.438 -5.972 1 95.88 105 SER A C 1
ATOM 849 O O . SER A 1 105 ? 14.353 24.552 -6.361 1 95.88 105 SER A O 1
ATOM 851 N N . GLY A 1 106 ? 13.583 23.234 -4.762 1 94.08 106 GLY A N 1
ATOM 852 C CA . GLY A 1 106 ? 13.636 24.282 -3.756 1 94.08 106 GLY A CA 1
ATOM 853 C C . GLY A 1 106 ? 12.41 25.175 -3.758 1 94.08 106 GLY A C 1
ATOM 854 O O . GLY A 1 106 ? 12.371 26.187 -3.056 1 94.08 106 GLY A O 1
ATOM 855 N N . THR A 1 107 ? 11.411 24.812 -4.479 1 96.95 107 THR A N 1
ATOM 856 C CA . THR A 1 107 ? 10.219 25.648 -4.567 1 96.95 107 THR A CA 1
ATOM 857 C C . THR A 1 107 ? 9.177 25.215 -3.54 1 96.95 107 THR A C 1
ATOM 859 O O . THR A 1 107 ? 8.143 25.868 -3.384 1 96.95 107 THR A O 1
ATOM 862 N N . LEU A 1 108 ? 9.459 24.144 -2.895 1 97.02 108 LEU A N 1
ATOM 863 C CA . LEU A 1 108 ? 8.666 23.689 -1.759 1 97.02 108 LEU A CA 1
ATOM 864 C C . LEU A 1 108 ? 9.561 23.359 -0.569 1 97.02 108 LEU A C 1
ATOM 866 O O . LEU A 1 108 ? 10.403 22.461 -0.65 1 97.02 108 LEU A O 1
ATOM 870 N N . ASN A 1 109 ? 9.351 24.071 0.467 1 96.72 109 ASN A N 1
ATOM 871 C CA . ASN A 1 109 ? 10.116 23.848 1.69 1 96.72 109 ASN A CA 1
ATOM 872 C C . ASN A 1 109 ? 9.28 23.144 2.754 1 96.72 109 ASN A C 1
ATOM 874 O O . ASN A 1 109 ? 8.66 23.798 3.595 1 96.72 109 ASN A O 1
ATOM 878 N N . THR A 1 110 ? 9.38 21.9 2.717 1 96.55 110 THR A N 1
ATOM 879 C CA . THR A 1 110 ? 8.548 21.08 3.591 1 96.55 110 THR A CA 1
ATOM 880 C C . THR A 1 110 ? 9.066 21.121 5.025 1 96.55 110 THR A C 1
ATOM 882 O O . THR A 1 110 ? 10.278 21.103 5.254 1 96.55 110 THR A O 1
ATOM 885 N N . ALA A 1 111 ? 8.237 21.084 6.001 1 96.41 111 ALA A N 1
ATOM 886 C CA . ALA A 1 111 ? 8.59 21.154 7.417 1 96.41 111 ALA A CA 1
ATOM 887 C C . ALA A 1 111 ? 8.814 19.76 7.996 1 96.41 111 ALA A C 1
ATOM 889 O O . ALA A 1 111 ? 9.446 19.61 9.044 1 96.41 111 ALA A O 1
ATOM 890 N N . TYR A 1 112 ? 8.237 18.672 7.403 1 96.05 112 TYR A N 1
ATOM 891 C CA . TYR A 1 112 ? 8.342 17.275 7.809 1 96.05 112 TYR A CA 1
ATOM 892 C C . TYR A 1 112 ? 7.854 17.085 9.24 1 96.05 112 TYR A C 1
ATOM 894 O O . TYR A 1 112 ? 8.536 16.462 10.058 1 96.05 112 TYR A O 1
ATOM 902 N N . THR A 1 113 ? 6.774 17.74 9.554 1 96.26 113 THR A N 1
ATOM 903 C CA . THR A 1 113 ? 6.066 17.511 10.809 1 96.26 113 THR A CA 1
ATOM 904 C C . THR A 1 113 ? 4.914 16.53 10.608 1 96.26 113 THR A C 1
ATOM 906 O O . THR A 1 113 ? 5.062 15.331 10.854 1 96.26 113 THR A O 1
ATOM 909 N N . TYR A 1 114 ? 3.786 17.018 9.994 1 97.07 114 TYR A N 1
ATOM 910 C CA . TYR A 1 114 ? 2.633 16.206 9.622 1 97.07 114 TYR A CA 1
ATOM 911 C C . TYR A 1 114 ? 2.191 16.508 8.194 1 97.07 114 TYR A C 1
ATOM 913 O O . TYR A 1 114 ? 1.805 17.638 7.883 1 97.07 114 TYR A O 1
ATOM 921 N N . ASP A 1 115 ? 2.364 15.616 7.352 1 96.93 115 ASP A N 1
ATOM 922 C CA . ASP A 1 115 ? 1.724 15.648 6.04 1 96.93 115 ASP A CA 1
ATOM 923 C C . ASP A 1 115 ? 0.553 14.671 5.977 1 96.93 115 ASP A C 1
ATOM 925 O O . ASP A 1 115 ? 0.557 13.643 6.658 1 96.93 115 ASP A O 1
ATOM 929 N N . PHE A 1 116 ? -0.454 15.011 5.156 1 96.26 116 PHE A N 1
ATOM 930 C CA . PHE A 1 116 ? -1.535 14.033 5.15 1 96.26 116 PHE A CA 1
ATOM 931 C C . PHE A 1 116 ? -2.36 14.145 3.873 1 96.26 116 PHE A C 1
ATOM 933 O O . PHE A 1 116 ? -2.383 15.199 3.234 1 96.26 116 PHE A O 1
ATOM 940 N N . GLU A 1 117 ? -2.863 13.065 3.563 1 94.54 117 GLU A N 1
ATOM 941 C CA . GLU A 1 117 ? -3.878 12.949 2.521 1 94.54 117 GLU A CA 1
ATOM 942 C C . GLU A 1 117 ? -5.28 12.886 3.121 1 94.54 117 GLU A C 1
ATOM 944 O O . GLU A 1 117 ? -5.508 12.185 4.109 1 94.54 117 GLU A O 1
ATOM 949 N N . LYS A 1 118 ? -6.174 13.673 2.508 1 93.25 118 LYS A N 1
ATOM 950 C CA . LYS A 1 118 ? -7.586 13.63 2.881 1 93.25 118 LYS A CA 1
ATOM 951 C C . LYS A 1 118 ? -8.426 12.995 1.777 1 93.25 118 LYS A C 1
ATOM 953 O O . LYS A 1 118 ? -8.373 13.426 0.623 1 93.25 118 LYS A O 1
ATOM 958 N N . TYR A 1 119 ? -9.085 11.99 2.194 1 90.08 119 TYR A N 1
ATOM 959 C CA . TYR A 1 119 ? -10.01 11.315 1.291 1 90.08 119 TYR A CA 1
ATOM 960 C C . TYR A 1 119 ? -11.456 11.63 1.655 1 90.08 119 TYR A C 1
ATOM 962 O O . TYR A 1 119 ? -11.953 11.182 2.691 1 90.08 119 TYR A O 1
ATOM 970 N N . TYR A 1 120 ? -12.139 12.281 0.764 1 90.1 120 TYR A N 1
ATOM 971 C CA . TYR A 1 120 ? -13.519 12.677 1.021 1 90.1 120 TYR A CA 1
ATOM 972 C C . TYR A 1 120 ? -14.493 11.612 0.53 1 90.1 120 TYR A C 1
ATOM 974 O O . TYR A 1 120 ? -14.195 10.878 -0.415 1 90.1 120 TYR A O 1
ATOM 982 N N . PRO A 1 121 ? -15.654 11.609 1.162 1 85.09 121 PRO A N 1
ATOM 983 C CA . PRO A 1 121 ? -16.664 10.636 0.739 1 85.09 121 PRO A CA 1
ATOM 984 C C . PRO A 1 121 ? -17.091 10.824 -0.715 1 85.09 121 PRO A C 1
ATOM 986 O O . PRO A 1 121 ? -17.484 9.86 -1.376 1 85.09 121 PRO A O 1
ATOM 989 N N . ASN A 1 122 ? -16.973 12.019 -1.241 1 86.63 122 ASN A N 1
ATOM 990 C CA . ASN A 1 122 ? -17.401 12.293 -2.609 1 86.63 122 ASN A CA 1
ATOM 991 C C . ASN A 1 122 ? -16.328 11.898 -3.621 1 86.63 122 ASN A C 1
ATOM 993 O O . ASN A 1 122 ? -16.501 12.099 -4.825 1 86.63 122 ASN A O 1
ATOM 997 N N . GLY A 1 123 ? -15.186 11.434 -3.124 1 83.42 123 GLY A N 1
ATOM 998 C CA . GLY A 1 123 ? -14.142 10.947 -4.011 1 83.42 123 GLY A CA 1
ATOM 999 C C . GLY A 1 123 ? -12.985 11.916 -4.16 1 83.42 123 GLY A C 1
ATOM 1000 O O . GLY A 1 123 ? -11.928 11.554 -4.682 1 83.42 123 GLY A O 1
ATOM 1001 N N . GLU A 1 124 ? -13.182 13.058 -3.679 1 91.04 124 GLU A N 1
ATOM 1002 C CA . GLU A 1 124 ? -12.111 14.047 -3.76 1 91.04 124 GLU A CA 1
ATOM 1003 C C . GLU A 1 124 ? -10.956 13.687 -2.83 1 91.04 124 GLU A C 1
ATOM 1005 O O . GLU A 1 124 ? -11.172 13.134 -1.749 1 91.04 124 GLU A O 1
ATOM 1010 N N . ILE A 1 125 ? -9.737 13.985 -3.33 1 92.25 125 ILE A N 1
ATOM 1011 C CA . ILE A 1 125 ? -8.537 13.747 -2.535 1 92.25 125 ILE A CA 1
ATOM 1012 C C . ILE A 1 125 ? -7.667 15.002 -2.526 1 92.25 125 ILE A C 1
ATOM 1014 O O . ILE A 1 125 ? -7.428 15.607 -3.573 1 92.25 125 ILE A O 1
ATOM 1018 N N . GLU A 1 126 ? -7.251 15.413 -1.346 1 96.46 126 GLU A N 1
ATOM 1019 C CA . GLU A 1 126 ? -6.309 16.515 -1.181 1 96.46 126 GLU A CA 1
ATOM 1020 C C . GLU A 1 126 ? -5.08 16.078 -0.389 1 96.46 126 GLU A C 1
ATOM 1022 O O . GLU A 1 126 ? -5.191 15.3 0.56 1 96.46 126 GLU A O 1
ATOM 1027 N N . VAL A 1 127 ? -3.971 16.57 -0.816 1 96.76 127 VAL A N 1
ATOM 1028 C CA . VAL A 1 127 ? -2.722 16.312 -0.108 1 96.76 127 VAL A CA 1
ATOM 1029 C C . VAL A 1 127 ? -2.23 17.595 0.558 1 96.76 127 VAL A C 1
ATOM 1031 O O . VAL A 1 127 ? -2.085 18.628 -0.101 1 96.76 127 VAL A O 1
ATOM 1034 N N . PHE A 1 128 ? -2.043 17.512 1.846 1 97.49 128 PHE A N 1
ATOM 1035 C CA . PHE A 1 128 ? -1.563 18.631 2.648 1 97.49 128 PHE A CA 1
ATOM 1036 C C . PHE A 1 128 ? -0.095 18.446 3.013 1 97.49 128 PHE A C 1
ATOM 1038 O O . PHE A 1 128 ? 0.269 17.463 3.663 1 97.49 128 PHE A O 1
ATOM 1045 N N . ILE A 1 129 ? 0.747 19.333 2.562 1 97.99 129 ILE A N 1
ATOM 1046 C CA . ILE A 1 129 ? 2.171 19.299 2.877 1 97.99 129 ILE A CA 1
ATOM 1047 C C . ILE A 1 129 ? 2.514 20.435 3.837 1 97.99 129 ILE A C 1
ATOM 1049 O O . ILE A 1 129 ? 2.351 21.611 3.502 1 97.99 129 ILE A O 1
ATOM 1053 N N . ALA A 1 130 ? 2.993 20.037 5.03 1 97.67 130 ALA A N 1
ATOM 1054 C CA . ALA A 1 130 ? 3.414 21.062 5.981 1 97.67 130 ALA A CA 1
ATOM 1055 C C . ALA A 1 130 ? 4.642 21.812 5.472 1 97.67 130 ALA A C 1
ATOM 1057 O O . ALA A 1 130 ? 5.611 21.196 5.023 1 97.67 130 ALA A O 1
ATOM 1058 N N . ILE A 1 131 ? 4.613 23.083 5.555 1 97.36 131 ILE A N 1
ATOM 1059 C CA . ILE A 1 131 ? 5.707 23.881 5.012 1 97.36 131 ILE A CA 1
ATOM 1060 C C . ILE A 1 131 ? 6.31 24.748 6.114 1 97.36 131 ILE A C 1
ATOM 1062 O O . ILE A 1 131 ? 5.675 24.985 7.144 1 97.36 131 ILE A O 1
ATOM 1066 N N . LYS A 1 132 ? 7.524 25.172 5.789 1 93.65 132 LYS A N 1
ATOM 1067 C CA . LYS A 1 132 ? 8.258 26.04 6.705 1 93.65 132 LYS A CA 1
ATOM 1068 C C . LYS A 1 132 ? 7.894 27.506 6.483 1 93.65 132 LYS A C 1
ATOM 1070 O O . LYS A 1 132 ? 7.571 27.908 5.364 1 93.65 132 LYS A O 1
ATOM 1075 N N . MET B 1 1 ? -7.833 -20.831 -12.264 1 90.81 1 MET B N 1
ATOM 1076 C CA . MET B 1 1 ? -8.651 -19.849 -11.558 1 90.81 1 MET B CA 1
ATOM 1077 C C . MET B 1 1 ? -8.865 -18.604 -12.412 1 90.81 1 MET B C 1
ATOM 1079 O O . MET B 1 1 ? -7.924 -18.1 -13.029 1 90.81 1 MET B O 1
ATOM 1083 N N . LYS B 1 2 ? -10.178 -18.1 -12.468 1 92.89 2 LYS B N 1
ATOM 1084 C CA . LYS B 1 2 ? -10.523 -16.928 -13.268 1 92.89 2 LYS B CA 1
ATOM 1085 C C . LYS B 1 2 ? -10.898 -15.747 -12.378 1 92.89 2 LYS B C 1
ATOM 1087 O O . LYS B 1 2 ? -11.766 -15.867 -11.511 1 92.89 2 LYS B O 1
ATOM 1092 N N . LEU B 1 3 ? -10.178 -14.621 -12.713 1 94.34 3 LEU B N 1
ATOM 1093 C CA . LEU B 1 3 ? -10.363 -13.462 -11.846 1 94.34 3 LEU B CA 1
ATOM 1094 C C . LEU B 1 3 ? -10.72 -12.225 -12.663 1 94.34 3 LEU B C 1
ATOM 1096 O O . LEU B 1 3 ? -10.318 -12.103 -13.822 1 94.34 3 LEU B O 1
ATOM 1100 N N . THR B 1 4 ? -11.53 -11.417 -12.03 1 92.65 4 THR B N 1
ATOM 1101 C CA . THR B 1 4 ? -11.78 -10.08 -12.559 1 92.65 4 THR B CA 1
ATOM 1102 C C . THR B 1 4 ? -10.926 -9.044 -11.834 1 92.65 4 THR B C 1
ATOM 1104 O O . THR B 1 4 ? -11.089 -8.828 -10.631 1 92.65 4 THR B O 1
ATOM 1107 N N . VAL B 1 5 ? -10.102 -8.384 -12.588 1 92.89 5 VAL B N 1
ATOM 1108 C CA . VAL B 1 5 ? -9.171 -7.421 -12.01 1 92.89 5 VAL B CA 1
ATOM 1109 C C . VAL B 1 5 ? -9.882 -6.091 -11.774 1 92.89 5 VAL B C 1
ATOM 1111 O O . VAL B 1 5 ? -10.568 -5.58 -12.663 1 92.89 5 VAL B O 1
ATOM 1114 N N . ILE B 1 6 ? -9.778 -5.614 -10.609 1 88.41 6 ILE B N 1
ATOM 1115 C CA . ILE B 1 6 ? -10.308 -4.299 -10.264 1 88.41 6 ILE B CA 1
ATOM 1116 C C . ILE B 1 6 ? -9.338 -3.214 -10.729 1 88.41 6 ILE B C 1
ATOM 1118 O O . ILE B 1 6 ? -9.739 -2.261 -11.401 1 88.41 6 ILE B O 1
ATOM 1122 N N . ASN B 1 7 ? -8.132 -3.292 -10.375 1 89.95 7 ASN B N 1
ATOM 1123 C CA . ASN B 1 7 ? -7.059 -2.392 -10.785 1 89.95 7 ASN B CA 1
ATOM 1124 C C . ASN B 1 7 ? -5.69 -3.051 -10.644 1 89.95 7 ASN B C 1
ATOM 1126 O O . ASN B 1 7 ? -5.569 -4.115 -10.034 1 89.95 7 ASN B O 1
ATOM 1130 N N . SER B 1 8 ? -4.709 -2.414 -11.315 1 93.36 8 SER B N 1
ATOM 1131 C CA . SER B 1 8 ? -3.353 -2.955 -11.311 1 93.36 8 SER B CA 1
ATOM 1132 C C . SER B 1 8 ? -2.313 -1.84 -11.36 1 93.36 8 SER B C 1
ATOM 1134 O O . SER B 1 8 ? -2.618 -0.717 -11.768 1 93.36 8 SER B O 1
ATOM 1136 N N . VAL B 1 9 ? -1.123 -2.22 -10.92 1 93.11 9 VAL B N 1
ATOM 1137 C CA . VAL B 1 9 ? 0.006 -1.305 -11.046 1 93.11 9 VAL B CA 1
ATOM 1138 C C . VAL B 1 9 ? 1.281 -2.094 -11.333 1 93.11 9 VAL B C 1
ATOM 1140 O O . VAL B 1 9 ? 1.446 -3.216 -10.849 1 93.11 9 VAL B O 1
ATOM 1143 N N . ARG B 1 10 ? 2.059 -1.551 -12.254 1 95.02 10 ARG B N 1
ATOM 1144 C CA . ARG B 1 10 ? 3.409 -2.072 -12.445 1 95.02 10 ARG B CA 1
ATOM 1145 C C . ARG B 1 10 ? 4.404 -1.358 -11.536 1 95.02 10 ARG B C 1
ATOM 1147 O O . ARG B 1 10 ? 4.402 -0.128 -11.449 1 95.02 10 ARG B O 1
ATOM 1154 N N . THR B 1 11 ? 5.291 -2.177 -10.75 1 95.29 11 THR B N 1
ATOM 1155 C CA . THR B 1 11 ? 6.154 -1.549 -9.756 1 95.29 11 THR B CA 1
ATOM 1156 C C . THR B 1 11 ? 7.371 -2.424 -9.466 1 95.29 11 THR B C 1
ATOM 1158 O O . THR B 1 11 ? 7.671 -3.349 -10.223 1 95.29 11 THR B O 1
ATOM 1161 N N . ASN B 1 12 ? 8.179 -2.015 -8.493 1 95.24 12 ASN B N 1
ATOM 1162 C CA . ASN B 1 12 ? 9.417 -2.659 -8.067 1 95.24 12 ASN B CA 1
ATOM 1163 C C . ASN B 1 12 ? 9.724 -2.368 -6.6 1 95.24 12 ASN B C 1
ATOM 1165 O O . ASN B 1 12 ? 9.732 -1.209 -6.182 1 95.24 12 ASN B O 1
ATOM 1169 N N . ASN B 1 13 ? 9.984 -3.452 -5.828 1 91.93 13 ASN B N 1
ATOM 1170 C CA . ASN B 1 13 ? 10.177 -3.299 -4.39 1 91.93 13 ASN B CA 1
ATOM 1171 C C . ASN B 1 13 ? 11.46 -2.535 -4.075 1 91.93 13 ASN B C 1
ATOM 1173 O O . ASN B 1 13 ? 11.614 -1.999 -2.976 1 91.93 13 ASN B O 1
ATOM 1177 N N . PHE B 1 14 ? 12.397 -2.466 -5.043 1 90.52 14 PHE B N 1
ATOM 1178 C CA . PHE B 1 14 ? 13.741 -2.008 -4.714 1 90.52 14 PHE B CA 1
ATOM 1179 C C . PHE B 1 14 ? 14.095 -0.754 -5.505 1 90.52 14 PHE B C 1
ATOM 1181 O O . PHE B 1 14 ? 15.007 -0.014 -5.131 1 90.52 14 PHE B O 1
ATOM 1188 N N . ASN B 1 15 ? 13.401 -0.494 -6.596 1 90.89 15 ASN B N 1
ATOM 1189 C CA . ASN B 1 15 ? 13.856 0.572 -7.483 1 90.89 15 ASN B CA 1
ATOM 1190 C C . ASN B 1 15 ? 12.735 1.559 -7.794 1 90.89 15 ASN B C 1
ATOM 1192 O O . ASN B 1 15 ? 12.862 2.383 -8.701 1 90.89 15 ASN B O 1
ATOM 1196 N N . ASP B 1 16 ? 11.62 1.44 -7.115 1 92.45 16 ASP B N 1
A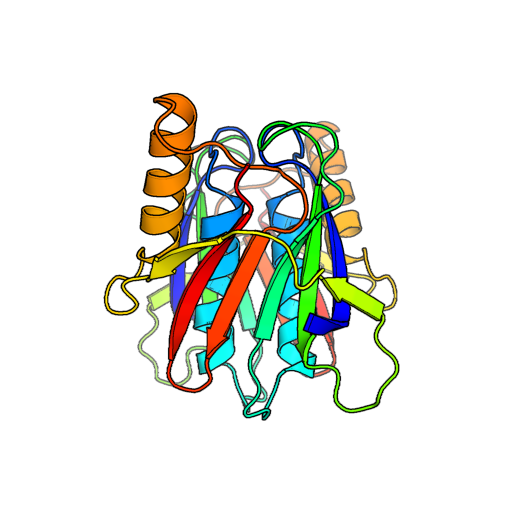TOM 1197 C CA . ASP B 1 16 ? 10.495 2.339 -7.354 1 92.45 16 ASP B CA 1
ATOM 1198 C C . ASP B 1 16 ? 10.296 3.294 -6.18 1 92.45 16 ASP B C 1
ATOM 1200 O O . ASP B 1 16 ? 9.733 2.913 -5.151 1 92.45 16 ASP B O 1
ATOM 1204 N N . ASP B 1 17 ? 10.59 4.517 -6.405 1 87.11 17 ASP B N 1
ATOM 1205 C CA . ASP B 1 17 ? 10.527 5.515 -5.342 1 87.11 17 ASP B CA 1
ATOM 1206 C C . ASP B 1 17 ? 9.08 5.851 -4.988 1 87.11 17 ASP B C 1
ATOM 1208 O O . ASP B 1 17 ? 8.813 6.446 -3.943 1 87.11 17 ASP B O 1
ATOM 1212 N N . LEU B 1 18 ? 8.161 5.482 -5.859 1 90.07 18 LEU B N 1
ATOM 1213 C CA . LEU B 1 18 ? 6.763 5.842 -5.651 1 90.07 18 LEU B CA 1
ATOM 1214 C C . LEU B 1 18 ? 5.929 4.611 -5.314 1 90.07 18 LEU B C 1
ATOM 1216 O O . LEU B 1 18 ? 4.71 4.61 -5.502 1 90.07 18 LEU B O 1
ATOM 1220 N N . LEU B 1 19 ? 6.664 3.584 -4.828 1 92.8 19 LEU B N 1
ATOM 1221 C CA . LEU B 1 19 ? 6.017 2.323 -4.482 1 92.8 19 LEU B CA 1
ATOM 1222 C C . LEU B 1 19 ? 4.887 2.548 -3.483 1 92.8 19 LEU B C 1
ATOM 1224 O O . LEU B 1 19 ? 3.794 2 -3.642 1 92.8 19 LEU B O 1
ATOM 1228 N N . LEU B 1 20 ? 5.115 3.307 -2.502 1 90.97 20 LEU B N 1
ATOM 1229 C CA . LEU B 1 20 ? 4.132 3.583 -1.46 1 90.97 20 LEU B CA 1
ATOM 1230 C C . LEU B 1 20 ? 2.85 4.151 -2.059 1 90.97 20 LEU B C 1
ATOM 1232 O O . LEU B 1 20 ? 1.754 3.667 -1.766 1 90.97 20 LEU B O 1
ATOM 1236 N N . GLN B 1 21 ? 2.957 5.182 -2.905 1 88.39 21 GLN B N 1
ATOM 1237 C CA . GLN B 1 21 ? 1.805 5.856 -3.496 1 88.39 21 GLN B CA 1
ATOM 1238 C C . GLN B 1 21 ? 1.055 4.93 -4.448 1 88.39 21 GLN B C 1
ATOM 1240 O O . GLN B 1 21 ? -0.176 4.967 -4.518 1 88.39 21 GLN B O 1
ATOM 1245 N N . LYS B 1 22 ? 1.798 4.16 -5.148 1 91.31 22 LYS B N 1
ATOM 1246 C CA . LYS B 1 22 ? 1.19 3.219 -6.084 1 91.31 22 LYS B CA 1
ATOM 1247 C C . LYS B 1 22 ? 0.333 2.19 -5.351 1 91.31 22 LYS B C 1
ATOM 1249 O O . LYS B 1 22 ? -0.817 1.951 -5.726 1 91.31 22 LYS B O 1
ATOM 1254 N N . ILE B 1 23 ? 0.9 1.652 -4.323 1 91.99 23 ILE B N 1
ATOM 1255 C CA . ILE B 1 23 ? 0.208 0.586 -3.607 1 91.99 23 ILE B CA 1
ATOM 1256 C C . ILE B 1 23 ? -0.963 1.169 -2.819 1 91.99 23 ILE B C 1
ATOM 1258 O O . ILE B 1 23 ? -2.044 0.578 -2.772 1 91.99 23 ILE B O 1
ATOM 1262 N N . SER B 1 24 ? -0.74 2.259 -2.205 1 87.49 24 SER B N 1
ATOM 1263 C CA . SER B 1 24 ? -1.832 2.92 -1.498 1 87.49 24 SER B CA 1
ATOM 1264 C C . SER B 1 24 ? -2.992 3.231 -2.437 1 87.49 24 SER B C 1
ATOM 1266 O O . SER B 1 24 ? -4.153 2.996 -2.097 1 87.49 24 SER B O 1
ATOM 1268 N N . GLY B 1 25 ? -2.682 3.842 -3.601 1 83.69 25 GLY B N 1
ATOM 1269 C CA . GLY B 1 25 ? -3.715 4.128 -4.584 1 83.69 25 GLY B CA 1
ATOM 1270 C C . GLY B 1 25 ? -4.476 2.893 -5.028 1 83.69 25 GLY B C 1
ATOM 1271 O O . GLY B 1 25 ? -5.695 2.937 -5.2 1 83.69 25 GLY B O 1
ATOM 1272 N N . LEU B 1 26 ? -3.761 1.874 -5.206 1 87.78 26 LEU B N 1
ATOM 1273 C CA . LEU B 1 26 ? -4.35 0.61 -5.635 1 87.78 26 LEU B CA 1
ATOM 1274 C C . LEU B 1 26 ? -5.379 0.119 -4.622 1 87.78 26 LEU B C 1
ATOM 1276 O O . LEU B 1 26 ? -6.503 -0.23 -4.991 1 87.78 26 LEU B O 1
ATOM 1280 N N . TRP B 1 27 ? -5.058 0.08 -3.388 1 83.07 27 TRP B N 1
ATOM 1281 C CA . TRP B 1 27 ? -5.919 -0.467 -2.345 1 83.07 27 TRP B CA 1
ATOM 1282 C C . TRP B 1 27 ? -7.071 0.483 -2.037 1 83.07 27 TRP B C 1
ATOM 1284 O O . TRP B 1 27 ? -8.189 0.044 -1.758 1 83.07 27 TRP B O 1
ATOM 1294 N N . LYS B 1 28 ? -6.819 1.666 -2.058 1 78.23 28 LYS B N 1
ATOM 1295 C CA . LYS B 1 28 ? -7.89 2.643 -1.877 1 78.23 28 LYS B CA 1
ATOM 1296 C C . LYS B 1 28 ? -8.979 2.465 -2.93 1 78.23 28 LYS B C 1
ATOM 1298 O O . LYS B 1 28 ? -10.167 2.42 -2.601 1 78.23 28 LYS B O 1
ATOM 1303 N N . ASP B 1 29 ? -8.59 2.434 -4.18 1 77.53 29 ASP B N 1
ATOM 1304 C CA . ASP B 1 29 ? -9.527 2.237 -5.281 1 77.53 29 ASP B CA 1
ATOM 1305 C C . ASP B 1 29 ? -10.292 0.924 -5.123 1 77.53 29 ASP B C 1
ATOM 1307 O O . ASP B 1 29 ? -11.499 0.869 -5.37 1 77.53 29 ASP B O 1
ATOM 1311 N N . ALA B 1 30 ? -9.576 -0.066 -4.754 1 79.74 30 ALA B N 1
ATOM 1312 C CA . ALA B 1 30 ? -10.209 -1.371 -4.581 1 79.74 30 ALA B CA 1
ATOM 1313 C C . ALA B 1 30 ? -11.206 -1.349 -3.426 1 79.74 30 ALA B C 1
ATOM 1315 O O . ALA B 1 30 ? -12.283 -1.945 -3.515 1 79.74 30 ALA B O 1
ATOM 1316 N N . SER B 1 31 ? -10.788 -0.745 -2.377 1 75.59 31 SER B N 1
ATOM 1317 C CA . SER B 1 31 ? -11.643 -0.69 -1.196 1 75.59 31 SER B CA 1
ATOM 1318 C C . SER B 1 31 ? -13.001 -0.08 -1.524 1 75.59 31 SER B C 1
ATOM 1320 O O . SER B 1 31 ? -14.024 -0.499 -0.979 1 75.59 31 SER B O 1
ATOM 1322 N N . SER B 1 32 ? -13.084 0.867 -2.348 1 70.37 32 SER B N 1
ATOM 1323 C CA . SER B 1 32 ? -14.335 1.513 -2.732 1 70.37 32 SER B CA 1
ATOM 1324 C C . SER B 1 32 ? -15.237 0.557 -3.504 1 70.37 32 SER B C 1
ATOM 1326 O O . SER B 1 32 ? -16.463 0.68 -3.461 1 70.37 32 SER B O 1
ATOM 1328 N N . ARG B 1 33 ? -14.613 -0.397 -4.097 1 72.69 33 ARG B N 1
ATOM 1329 C CA . ARG B 1 33 ? -15.365 -1.333 -4.926 1 72.69 33 ARG B CA 1
ATOM 1330 C C . ARG B 1 33 ? -15.674 -2.616 -4.162 1 72.69 33 ARG B C 1
ATOM 1332 O O . ARG B 1 33 ? -16.572 -3.371 -4.541 1 72.69 33 ARG B O 1
ATOM 1339 N N . LEU B 1 34 ? -14.817 -2.838 -3.2 1 70.9 34 LEU B N 1
ATOM 1340 C CA . LEU B 1 34 ? -14.959 -4.066 -2.425 1 70.9 34 LEU B CA 1
ATOM 1341 C C . LEU B 1 34 ? -15.996 -3.894 -1.32 1 70.9 34 LEU B C 1
ATOM 1343 O O . LEU B 1 34 ? -16.382 -4.866 -0.668 1 70.9 34 LEU B O 1
ATOM 1347 N N . THR B 1 35 ? -16.475 -2.74 -1.104 1 58.51 35 THR B N 1
ATOM 1348 C CA . THR B 1 35 ? -17.426 -2.451 -0.036 1 58.51 35 THR B CA 1
ATOM 1349 C C . THR B 1 35 ? -18.67 -3.325 -0.168 1 58.51 35 THR B C 1
ATOM 1351 O O . THR B 1 35 ? -19.298 -3.364 -1.229 1 58.51 35 THR B O 1
ATOM 1354 N N . GLY B 1 36 ? -18.867 -4.103 0.973 1 57.08 36 GLY B N 1
ATOM 1355 C CA . GLY B 1 36 ? -20.124 -4.825 1.097 1 57.08 36 GLY B CA 1
ATOM 1356 C C . GLY B 1 36 ? -20.057 -6.237 0.549 1 57.08 36 GLY B C 1
ATOM 1357 O O . GLY B 1 36 ? -21.07 -6.938 0.5 1 57.08 36 GLY B O 1
ATOM 1358 N N . GLN B 1 37 ? -18.913 -6.536 -0.018 1 59.84 37 GLN B N 1
ATOM 1359 C CA . GLN B 1 37 ? -19 -7.829 -0.689 1 59.84 37 GLN B CA 1
ATOM 1360 C C . GLN B 1 37 ? -18.389 -8.935 0.167 1 59.84 37 GLN B C 1
ATOM 1362 O O . GLN B 1 37 ? -17.376 -8.721 0.837 1 59.84 37 GLN B O 1
ATOM 1367 N N . ASP B 1 38 ? -19.103 -9.822 0.412 1 72.53 38 ASP B N 1
ATOM 1368 C CA . ASP B 1 38 ? -18.692 -11.103 0.978 1 72.53 38 ASP B CA 1
ATOM 1369 C C . ASP B 1 38 ? -17.904 -11.925 -0.039 1 72.53 38 ASP B C 1
ATOM 1371 O O . ASP B 1 38 ? -18.311 -13.031 -0.401 1 72.53 38 ASP B O 1
ATOM 1375 N N . SER B 1 39 ? -16.933 -1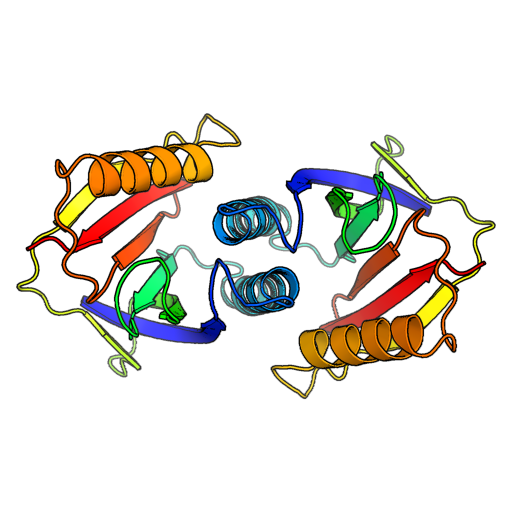1.313 -0.598 1 82.1 39 SER B N 1
ATOM 1376 C CA . SER B 1 39 ? -16.18 -12.03 -1.622 1 82.1 39 SER B CA 1
ATOM 1377 C C . SER B 1 39 ? -14.718 -12.194 -1.22 1 82.1 39 SER B C 1
ATOM 1379 O O . SER B 1 39 ? -14.212 -11.449 -0.379 1 82.1 39 SER B O 1
ATOM 1381 N N . ILE B 1 40 ? -14.173 -13.233 -1.765 1 89.5 40 ILE B N 1
ATOM 1382 C CA . ILE B 1 40 ? -12.736 -13.442 -1.625 1 89.5 40 ILE B CA 1
ATOM 1383 C C . ILE B 1 40 ? -11.981 -12.435 -2.489 1 89.5 40 ILE B C 1
ATOM 1385 O O . ILE B 1 40 ? -12.296 -12.26 -3.669 1 89.5 40 ILE B O 1
ATOM 1389 N N . VAL B 1 41 ? -11.078 -11.716 -1.896 1 90.03 41 VAL B N 1
ATOM 1390 C CA . VAL B 1 41 ? -10.254 -10.751 -2.617 1 90.03 41 VAL B CA 1
ATOM 1391 C C . VAL B 1 41 ? -8.868 -11.341 -2.869 1 90.03 41 VAL B C 1
ATOM 1393 O O . VAL B 1 41 ? -8.297 -11.997 -1.995 1 90.03 41 VAL B O 1
ATOM 1396 N N . TYR B 1 42 ? -8.373 -11.037 -4.034 1 92.58 42 TYR B N 1
ATOM 1397 C CA . TYR B 1 42 ? -7.058 -11.547 -4.402 1 92.58 42 TYR B CA 1
ATOM 1398 C C . TYR B 1 42 ? -6.077 -10.405 -4.641 1 92.58 42 TYR B C 1
ATOM 1400 O O . TYR B 1 42 ? -6.412 -9.42 -5.303 1 92.58 42 TYR B O 1
ATOM 1408 N N . GLY B 1 43 ? -4.943 -10.431 -4.035 1 94.27 43 GLY B N 1
ATOM 1409 C CA . GLY B 1 43 ? -3.762 -9.72 -4.499 1 94.27 43 GLY B CA 1
ATOM 1410 C C . GLY B 1 43 ? -2.834 -10.585 -5.331 1 94.27 43 GLY B C 1
ATOM 1411 O O . GLY B 1 43 ? -2.194 -11.499 -4.808 1 94.27 43 GLY B O 1
ATOM 1412 N N . VAL B 1 44 ? -2.734 -10.261 -6.566 1 96.55 44 VAL B N 1
ATOM 1413 C CA . VAL B 1 44 ? -2.033 -11.16 -7.478 1 96.55 44 VAL B CA 1
ATOM 1414 C C . VAL B 1 44 ? -0.754 -10.492 -7.979 1 96.55 44 VAL B C 1
ATOM 1416 O O . VAL B 1 44 ? -0.789 -9.365 -8.477 1 96.55 44 VAL B O 1
ATOM 1419 N N . TYR B 1 45 ? 0.314 -11.174 -7.788 1 96.99 45 TYR B N 1
ATOM 1420 C CA . TYR B 1 45 ? 1.611 -10.77 -8.317 1 96.99 45 TYR B CA 1
ATOM 1421 C C . TYR B 1 45 ? 1.937 -11.527 -9.599 1 96.99 45 TYR B C 1
ATOM 1423 O O . TYR B 1 45 ? 2.008 -12.758 -9.599 1 96.99 45 TYR B O 1
ATOM 1431 N N . HIS B 1 46 ? 2.123 -10.807 -10.654 1 97.41 46 HIS B N 1
ATOM 1432 C CA . HIS B 1 46 ? 2.315 -11.475 -11.936 1 97.41 46 HIS B CA 1
ATOM 1433 C C . HIS B 1 46 ? 3.091 -10.592 -12.908 1 97.41 46 HIS B C 1
ATOM 1435 O O . HIS B 1 46 ? 3.401 -9.44 -12.594 1 97.41 46 HIS B O 1
ATOM 1441 N N . THR B 1 47 ? 3.479 -11.16 -14.115 1 97.28 47 THR B N 1
ATOM 1442 C CA . THR B 1 47 ? 4.264 -10.491 -15.146 1 97.28 47 THR B CA 1
ATOM 1443 C C . THR B 1 47 ? 5.615 -10.046 -14.593 1 97.28 47 THR B C 1
ATOM 1445 O O . THR B 1 47 ? 6.001 -8.884 -14.742 1 97.28 47 THR B O 1
ATOM 1448 N N . TYR B 1 48 ? 6.209 -10.982 -13.911 1 97.09 48 TYR B N 1
ATOM 1449 C CA . TYR B 1 48 ? 7.537 -10.719 -13.368 1 97.09 48 TYR B CA 1
ATOM 1450 C C . TYR B 1 48 ? 8.546 -10.482 -14.485 1 97.09 48 TYR B C 1
ATOM 1452 O O . TYR B 1 48 ? 8.546 -11.195 -15.491 1 97.09 48 TYR B O 1
ATOM 1460 N N . GLU B 1 49 ? 9.335 -9.503 -14.274 1 97.37 49 GLU B N 1
ATOM 1461 C CA . GLU B 1 49 ? 10.44 -9.296 -15.205 1 97.37 49 GLU B CA 1
ATOM 1462 C C . GLU B 1 49 ? 11.528 -10.349 -15.015 1 97.37 49 GLU B C 1
ATOM 1464 O O . GLU B 1 49 ? 12.151 -10.788 -15.984 1 97.37 49 GLU B O 1
ATOM 1469 N N . SER B 1 50 ? 11.852 -10.781 -13.801 1 94.5 50 SER B N 1
ATOM 1470 C CA . SER B 1 50 ? 12.847 -11.782 -13.433 1 94.5 50 SER B CA 1
ATOM 1471 C C . SER B 1 50 ? 12.466 -12.491 -12.138 1 94.5 50 SER B C 1
ATOM 1473 O O . SER B 1 50 ? 11.644 -13.409 -12.145 1 94.5 50 SER B O 1
ATOM 1475 N N . ASN B 1 51 ? 13.019 -12.098 -11.065 1 91.9 51 ASN B N 1
ATOM 1476 C CA . ASN B 1 51 ? 12.68 -12.598 -9.736 1 91.9 51 ASN B CA 1
ATOM 1477 C C . ASN B 1 51 ? 12.091 -11.498 -8.857 1 91.9 51 ASN B C 1
ATOM 1479 O O . ASN B 1 51 ? 11.498 -10.544 -9.363 1 91.9 51 ASN B O 1
ATOM 1483 N N . TYR B 1 52 ? 12.033 -11.647 -7.499 1 88.32 52 TYR B N 1
ATOM 1484 C CA . TYR B 1 52 ? 11.364 -10.696 -6.618 1 88.32 52 TYR B CA 1
ATOM 1485 C C . TYR B 1 52 ? 12.082 -9.352 -6.621 1 88.32 52 TYR B C 1
ATOM 1487 O O . TYR B 1 52 ? 11.567 -8.365 -6.089 1 88.32 52 TYR B O 1
ATOM 1495 N N . LYS B 1 53 ? 13.252 -9.224 -7.325 1 91.57 53 LYS B N 1
ATOM 1496 C CA . LYS B 1 53 ? 14.023 -7.985 -7.387 1 91.57 53 LYS B CA 1
ATOM 1497 C C . LYS B 1 53 ? 13.701 -7.201 -8.656 1 91.57 53 LYS B C 1
ATOM 1499 O O . LYS B 1 53 ? 14.09 -6.039 -8.79 1 91.57 53 LYS B O 1
ATOM 1504 N N . GLY B 1 54 ? 13.065 -7.878 -9.627 1 94.41 54 GLY B N 1
ATOM 1505 C CA . GLY B 1 54 ? 12.665 -7.216 -10.858 1 94.41 54 GLY B CA 1
ATOM 1506 C C . GLY B 1 54 ? 11.274 -6.616 -10.788 1 94.41 54 GLY B C 1
ATOM 1507 O O . GLY B 1 54 ? 10.575 -6.77 -9.785 1 94.41 54 GLY B O 1
ATOM 1508 N N . ASP B 1 55 ? 10.892 -5.902 -11.871 1 97.08 55 ASP B N 1
ATOM 1509 C CA . ASP B 1 55 ? 9.552 -5.331 -11.966 1 97.08 55 ASP B CA 1
ATOM 1510 C C . ASP B 1 55 ? 8.489 -6.426 -11.995 1 97.08 55 ASP B C 1
ATOM 1512 O O . ASP B 1 55 ? 8.741 -7.531 -12.48 1 97.08 55 ASP B O 1
ATOM 1516 N N . TYR B 1 56 ? 7.352 -6.128 -11.519 1 97.43 56 TYR B N 1
ATOM 1517 C CA . TYR B 1 56 ? 6.183 -7.001 -11.549 1 97.43 56 TYR B CA 1
ATOM 1518 C C . TYR B 1 56 ? 4.895 -6.186 -11.557 1 97.43 56 TYR B C 1
ATOM 1520 O O . TYR B 1 56 ? 4.919 -4.972 -11.341 1 97.43 56 TYR B O 1
ATOM 1528 N N . THR B 1 57 ? 3.809 -6.865 -11.845 1 96.99 57 THR B N 1
ATOM 1529 C CA . THR B 1 57 ? 2.484 -6.261 -11.765 1 96.99 57 THR B CA 1
ATOM 1530 C C . THR B 1 57 ? 1.724 -6.783 -10.548 1 96.99 57 THR B C 1
ATOM 1532 O O . THR B 1 57 ? 1.725 -7.986 -10.279 1 96.99 57 THR B O 1
ATOM 1535 N N . LEU B 1 58 ? 1.205 -5.916 -9.752 1 95.93 58 LEU B N 1
ATOM 1536 C CA . LEU B 1 58 ? 0.285 -6.265 -8.675 1 95.93 58 LEU B CA 1
ATOM 1537 C C . LEU B 1 58 ? -1.151 -5.914 -9.051 1 95.93 58 LEU B C 1
ATOM 1539 O O . LEU B 1 58 ? -1.44 -4.771 -9.413 1 95.93 58 LEU B O 1
ATOM 1543 N N . SER B 1 59 ? -2.091 -6.866 -8.971 1 94.85 59 SER B N 1
ATOM 1544 C CA . SER B 1 59 ? -3.506 -6.664 -9.264 1 94.85 59 SER B CA 1
ATOM 1545 C C . SER B 1 59 ? -4.377 -7.035 -8.069 1 94.85 59 SER B C 1
ATOM 1547 O O . SER B 1 59 ? -4.113 -8.027 -7.386 1 94.85 59 SER B O 1
ATOM 1549 N N . ILE B 1 60 ? -5.295 -6.197 -7.837 1 92.2 60 ILE B N 1
ATOM 1550 C CA . ILE B 1 60 ? -6.374 -6.563 -6.926 1 92.2 60 ILE B CA 1
ATOM 1551 C C . ILE B 1 60 ? -7.557 -7.111 -7.722 1 92.2 60 ILE B C 1
ATOM 1553 O O . ILE B 1 60 ? -8.003 -6.491 -8.689 1 92.2 60 ILE B O 1
ATOM 1557 N N . ALA B 1 61 ? -8.041 -8.296 -7.299 1 92.48 61 ALA B N 1
ATOM 1558 C CA . ALA B 1 61 ? -9.042 -8.951 -8.137 1 92.48 61 ALA B CA 1
ATOM 1559 C C . ALA B 1 61 ? -10.064 -9.701 -7.287 1 92.48 61 ALA B C 1
ATOM 1561 O O . ALA B 1 61 ? -9.853 -9.908 -6.09 1 92.48 61 ALA B O 1
ATOM 1562 N N . LEU B 1 62 ? -11.15 -9.99 -7.978 1 90.63 62 LEU B N 1
ATOM 1563 C CA . LEU B 1 62 ? -12.208 -10.838 -7.439 1 90.63 62 LEU B CA 1
ATOM 1564 C C . LEU B 1 62 ? -12.422 -12.065 -8.318 1 90.63 62 LEU B C 1
ATOM 1566 O O . LEU B 1 62 ? -12.049 -12.065 -9.493 1 90.63 62 LEU B O 1
ATOM 1570 N N . GLU B 1 63 ? -13.009 -13.036 -7.622 1 89.2 63 GLU B N 1
ATOM 1571 C CA . GLU B 1 63 ? -13.394 -14.17 -8.457 1 89.2 63 GLU B CA 1
ATOM 1572 C C . GLU B 1 63 ? -14.368 -13.744 -9.552 1 89.2 63 GLU B C 1
ATOM 1574 O O . GLU B 1 63 ? -15.272 -12.942 -9.308 1 89.2 63 GLU B O 1
ATOM 1579 N N . ASP B 1 64 ? -14.065 -14.197 -10.677 1 86.41 64 ASP B N 1
ATOM 1580 C CA . ASP B 1 64 ? -14.906 -13.822 -11.809 1 86.41 64 ASP B CA 1
ATOM 1581 C C . ASP B 1 64 ? -16.283 -14.474 -11.71 1 86.41 64 ASP B C 1
ATOM 1583 O O . ASP B 1 64 ? -16.403 -15.699 -11.786 1 86.41 64 ASP B O 1
ATOM 1587 N N . SER B 1 65 ? -17.253 -13.687 -11.487 1 75.75 65 SER B N 1
ATOM 1588 C CA . SER B 1 65 ? -18.615 -14.209 -11.428 1 75.75 65 SER B CA 1
ATOM 1589 C C . SER B 1 65 ? -19.358 -13.965 -12.737 1 75.75 65 SER B C 1
ATOM 1591 O O . SER B 1 65 ? -20.425 -14.536 -12.967 1 75.75 65 SER B O 1
ATOM 1593 N N . GLN B 1 66 ? -18.817 -13.202 -13.578 1 77.25 66 GLN B N 1
ATOM 1594 C CA . GLN B 1 66 ? -19.575 -12.789 -14.754 1 77.25 66 GLN B CA 1
ATOM 1595 C C . GLN B 1 66 ? -19.029 -13.445 -16.019 1 77.25 66 GLN B C 1
ATOM 1597 O O . GLN B 1 66 ? -19.455 -13.116 -17.128 1 77.25 66 GLN B O 1
ATOM 1602 N N . ASN B 1 67 ? -18.085 -14.255 -15.838 1 77.08 67 ASN B N 1
ATOM 1603 C CA . ASN B 1 67 ? -17.509 -14.996 -16.955 1 77.08 67 ASN B CA 1
ATOM 1604 C C . ASN B 1 67 ? -16.742 -14.077 -17.901 1 77.08 67 ASN B C 1
ATOM 1606 O O . ASN B 1 67 ? -16.812 -14.237 -19.121 1 77.08 67 ASN B O 1
ATOM 1610 N N . GLN B 1 68 ? -16.322 -13.017 -17.612 1 85.92 68 GLN B N 1
ATOM 1611 C CA . GLN B 1 68 ? -15.427 -12.135 -18.354 1 85.92 68 GLN B CA 1
ATOM 1612 C C . GLN B 1 68 ? -14.153 -11.852 -17.563 1 85.92 68 GLN B C 1
ATOM 1614 O O . GLN B 1 68 ? -13.899 -10.711 -17.172 1 85.92 68 GLN B O 1
ATOM 1619 N N . PRO B 1 69 ? -13.486 -12.977 -17.551 1 84.8 69 PRO B N 1
ATOM 1620 C CA . PRO B 1 69 ? -12.274 -12.815 -16.745 1 84.8 69 PRO B CA 1
ATOM 1621 C C . PRO B 1 69 ? -11.221 -11.946 -17.429 1 84.8 69 PRO B C 1
ATOM 1623 O O . PRO B 1 69 ? -11.067 -12.004 -18.651 1 84.8 69 PRO B O 1
ATOM 1626 N N . SER B 1 70 ? -10.558 -11.113 -16.58 1 91.71 70 SER B N 1
ATOM 1627 C CA . SER B 1 70 ? -9.466 -10.288 -17.087 1 91.71 70 SER B CA 1
ATOM 1628 C C . SER B 1 70 ? -8.11 -10.867 -16.698 1 91.71 70 SER B C 1
ATOM 1630 O O . SER B 1 70 ? -7.069 -10.381 -17.146 1 91.71 70 SER B O 1
ATOM 1632 N N . LEU B 1 71 ? -8.102 -11.88 -15.863 1 94.44 71 LEU B N 1
ATOM 1633 C CA . LEU B 1 71 ? -6.887 -12.571 -15.445 1 94.44 71 LEU B CA 1
ATOM 1634 C C . LEU B 1 71 ? -7.162 -14.049 -15.192 1 94.44 71 LEU B C 1
ATOM 1636 O O . LEU B 1 71 ? -8.057 -14.395 -14.416 1 94.44 71 LEU B O 1
ATOM 1640 N N . GLU B 1 72 ? -6.402 -14.859 -15.84 1 93.19 72 GLU B N 1
ATOM 1641 C CA . GLU B 1 72 ? -6.542 -16.303 -15.673 1 93.19 72 GLU B CA 1
ATOM 1642 C C . GLU B 1 72 ? -5.257 -16.924 -15.134 1 93.19 72 GLU B C 1
ATOM 1644 O O . GLU B 1 72 ? -4.21 -16.858 -15.782 1 93.19 72 GLU B O 1
ATOM 1649 N N . ILE B 1 73 ? -5.343 -17.463 -13.973 1 92.76 73 ILE B N 1
ATOM 1650 C CA . ILE B 1 73 ? -4.228 -18.182 -13.365 1 92.76 73 ILE B CA 1
ATOM 1651 C C . ILE B 1 73 ? -4.316 -19.665 -13.719 1 92.76 73 ILE B C 1
ATOM 1653 O O . ILE B 1 73 ? -5.337 -20.31 -13.469 1 92.76 73 ILE B O 1
ATOM 1657 N N . PRO B 1 74 ? -3.279 -20.164 -14.208 1 91.33 74 PRO B N 1
ATOM 1658 C CA . PRO B 1 74 ? -3.307 -21.562 -14.643 1 91.33 74 PRO B CA 1
ATOM 1659 C C . PRO B 1 74 ? -3.573 -22.532 -13.493 1 91.33 74 PRO B C 1
ATOM 1661 O O . PRO B 1 74 ? -3.092 -22.32 -12.378 1 91.33 74 PRO B O 1
ATOM 1664 N N . ASN B 1 75 ? -4.239 -23.586 -13.828 1 88.44 75 ASN B N 1
ATOM 1665 C CA . ASN B 1 75 ? -4.65 -24.559 -12.821 1 88.44 75 ASN B CA 1
ATOM 1666 C C . ASN B 1 75 ? -3.592 -25.641 -12.623 1 88.44 75 ASN B C 1
ATOM 1668 O O . ASN B 1 75 ? -3.671 -26.425 -11.676 1 88.44 75 ASN B O 1
ATOM 1672 N N . ASN B 1 76 ? -2.617 -25.601 -13.356 1 89.96 76 ASN B N 1
ATOM 1673 C CA . ASN B 1 76 ? -1.633 -26.675 -13.276 1 89.96 76 ASN B CA 1
ATOM 1674 C C . ASN B 1 76 ? -0.398 -26.247 -12.488 1 89.96 76 ASN B C 1
ATOM 1676 O O . ASN B 1 76 ? 0.544 -27.025 -12.332 1 89.96 76 ASN B O 1
ATOM 1680 N N . ALA B 1 77 ? -0.393 -25.159 -12.022 1 91.44 77 ALA B N 1
ATOM 1681 C CA . ALA B 1 77 ? 0.758 -24.677 -11.263 1 91.44 77 ALA B CA 1
ATOM 1682 C C . ALA B 1 77 ? 0.776 -25.271 -9.858 1 91.44 77 ALA B C 1
ATOM 1684 O O . ALA B 1 77 ? -0.279 -25.526 -9.271 1 91.44 77 ALA B O 1
ATOM 1685 N N . LYS B 1 78 ? 2.024 -25.594 -9.395 1 95.96 78 LYS B N 1
ATOM 1686 C CA . LYS B 1 78 ? 2.216 -26.039 -8.018 1 95.96 78 LYS B CA 1
ATOM 1687 C C . LYS B 1 78 ? 2.447 -24.853 -7.085 1 95.96 78 LYS B C 1
ATOM 1689 O O . LYS B 1 78 ? 3.147 -23.903 -7.441 1 95.96 78 LYS B O 1
ATOM 1694 N N . TYR B 1 79 ? 1.834 -24.964 -5.935 1 97.29 79 TYR B N 1
ATOM 1695 C CA . TYR B 1 79 ? 1.961 -23.854 -4.998 1 97.29 79 TYR B CA 1
ATOM 1696 C C . TYR B 1 79 ? 2.406 -24.347 -3.626 1 97.29 79 TYR B C 1
ATOM 1698 O O . TYR B 1 79 ? 1.991 -25.419 -3.18 1 97.29 79 TYR B O 1
ATOM 1706 N N . GLU B 1 80 ? 3.199 -23.671 -3.081 1 97.79 80 GLU B N 1
ATOM 1707 C CA . GLU B 1 80 ? 3.341 -23.736 -1.63 1 97.79 80 GLU B CA 1
ATOM 1708 C C . GLU B 1 80 ? 2.467 -22.69 -0.943 1 97.79 80 GLU B C 1
ATOM 1710 O O . GLU B 1 80 ? 2.457 -21.523 -1.34 1 97.79 80 GLU B O 1
ATOM 1715 N N . ILE B 1 81 ? 1.732 -23.171 0.116 1 97.56 81 ILE B N 1
ATOM 1716 C CA . ILE B 1 81 ? 0.754 -22.3 0.76 1 97.56 81 ILE B CA 1
ATOM 1717 C C . ILE B 1 81 ? 1.254 -21.898 2.146 1 97.56 81 ILE B C 1
ATOM 1719 O O . ILE B 1 81 ? 1.698 -22.747 2.922 1 97.56 81 ILE B O 1
ATOM 1723 N N . PHE B 1 82 ? 1.235 -20.618 2.361 1 97.76 82 PHE B N 1
ATOM 1724 C CA . PHE B 1 82 ? 1.598 -20.067 3.661 1 97.76 82 PHE B CA 1
ATOM 1725 C C . PHE B 1 82 ? 0.391 -19.42 4.331 1 97.76 82 PHE B C 1
ATOM 1727 O O . PHE B 1 82 ? -0.212 -18.498 3.778 1 97.76 82 PHE B O 1
ATOM 1734 N N . ASN B 1 83 ? 0.093 -19.864 5.491 1 96.56 83 ASN B N 1
ATOM 1735 C CA . ASN B 1 83 ? -0.986 -19.253 6.26 1 96.56 83 ASN B CA 1
ATOM 1736 C C . ASN B 1 83 ? -0.492 -18.053 7.063 1 96.56 83 ASN B C 1
ATOM 1738 O O . ASN B 1 83 ? 0.52 -18.142 7.76 1 96.56 83 ASN B O 1
ATOM 1742 N N . VAL B 1 84 ? -1.22 -17.008 6.928 1 94.05 84 VAL B N 1
ATOM 1743 C CA . VAL B 1 84 ? -0.857 -15.811 7.679 1 94.05 84 VAL B CA 1
ATOM 1744 C C . VAL B 1 84 ? -1.471 -15.871 9.075 1 94.05 84 VAL B C 1
ATOM 1746 O O . VAL B 1 84 ? -2.636 -16.245 9.233 1 94.05 84 VAL B O 1
ATOM 1749 N N . ASP B 1 85 ? -0.705 -15.597 10.081 1 93.5 85 ASP B N 1
ATOM 1750 C CA . ASP B 1 85 ? -1.235 -15.435 11.432 1 93.5 85 ASP B CA 1
ATOM 1751 C C . ASP B 1 85 ? -1.977 -14.108 11.575 1 93.5 85 ASP B C 1
ATOM 1753 O O . ASP B 1 85 ? -1.371 -13.084 11.897 1 93.5 85 ASP B O 1
ATOM 1757 N N . THR B 1 86 ? -3.244 -14.136 11.439 1 86.05 86 THR B N 1
ATOM 1758 C CA . THR B 1 86 ? -4.031 -12.909 11.384 1 86.05 86 THR B CA 1
ATO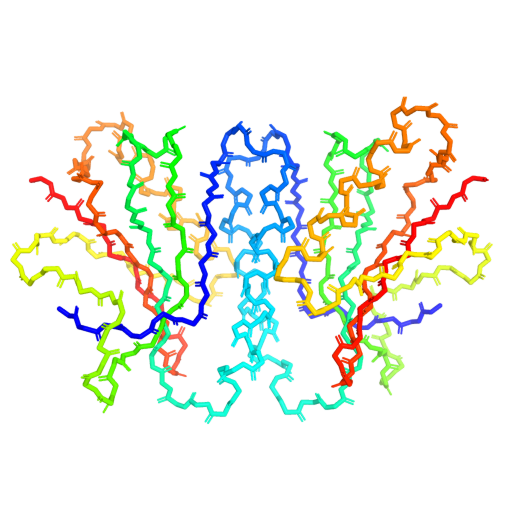M 1759 C C . THR B 1 86 ? -4.204 -12.315 12.779 1 86.05 86 THR B C 1
ATOM 1761 O O . THR B 1 86 ? -4.667 -11.181 12.923 1 86.05 86 THR B O 1
ATOM 1764 N N . ALA B 1 87 ? -3.844 -13.073 13.837 1 86.67 87 ALA B N 1
ATOM 1765 C CA . ALA B 1 87 ? -3.862 -12.543 15.198 1 86.67 87 ALA B CA 1
ATOM 1766 C C . ALA B 1 87 ? -2.662 -11.635 15.449 1 86.67 87 ALA B C 1
ATOM 1768 O O . ALA B 1 87 ? -2.647 -10.868 16.415 1 86.67 87 ALA B O 1
ATOM 1769 N N . ASP B 1 88 ? -1.676 -11.714 14.543 1 86.46 88 ASP B N 1
ATOM 1770 C CA . ASP B 1 88 ? -0.475 -10.885 14.578 1 86.46 88 ASP B CA 1
ATOM 1771 C C . ASP B 1 88 ? -0.58 -9.723 13.592 1 86.46 88 ASP B C 1
ATOM 1773 O O . ASP B 1 88 ? -0.689 -9.937 12.383 1 86.46 88 ASP B O 1
ATOM 1777 N N . GLU B 1 89 ? -0.561 -8.475 14.094 1 77.1 89 GLU B N 1
ATOM 1778 C CA . GLU B 1 89 ? -0.676 -7.284 13.258 1 77.1 89 GLU B CA 1
ATOM 1779 C C . GLU B 1 89 ? 0.387 -7.274 12.162 1 77.1 89 GLU B C 1
ATOM 1781 O O . GLU B 1 89 ? 0.196 -6.66 11.111 1 77.1 89 GLU B O 1
ATOM 1786 N N . GLN B 1 90 ? 1.453 -8.024 12.392 1 82.85 90 GLN B N 1
ATOM 1787 C CA . GLN B 1 90 ? 2.532 -8.096 11.412 1 82.85 90 GLN B CA 1
ATOM 1788 C C . GLN B 1 90 ? 2.547 -9.45 10.709 1 82.85 90 GLN B C 1
ATOM 1790 O O . GLN B 1 90 ? 3.576 -9.864 10.17 1 82.85 90 GLN B O 1
ATOM 1795 N N . GLY B 1 91 ? 1.403 -10.138 10.784 1 87.94 91 GLY B N 1
ATOM 1796 C CA . GLY B 1 91 ? 1.348 -11.494 10.263 1 87.94 91 GLY B CA 1
ATOM 1797 C C . GLY B 1 91 ? 1.722 -11.585 8.795 1 87.94 91 GLY B C 1
ATOM 1798 O O . GLY B 1 91 ? 2.5 -12.456 8.4 1 87.94 91 GLY B O 1
ATOM 1799 N N . THR B 1 92 ? 1.142 -10.706 7.966 1 88.17 92 THR B N 1
ATOM 1800 C CA . THR B 1 92 ? 1.436 -10.724 6.538 1 88.17 92 THR B CA 1
ATOM 1801 C C . THR B 1 92 ? 2.91 -10.421 6.286 1 88.17 92 THR B C 1
ATOM 1803 O O . THR B 1 92 ? 3.565 -11.109 5.499 1 88.17 92 THR B O 1
ATOM 1806 N N . LEU B 1 93 ? 3.381 -9.456 6.942 1 88.49 93 LEU B N 1
ATOM 1807 C CA . LEU B 1 93 ? 4.785 -9.08 6.824 1 88.49 93 LEU B CA 1
ATOM 1808 C C . LEU B 1 93 ? 5.693 -10.246 7.199 1 88.49 93 LEU B C 1
ATOM 1810 O O . LEU B 1 93 ? 6.653 -10.546 6.484 1 88.49 93 LEU B O 1
ATOM 1814 N N . ASN B 1 94 ? 5.428 -10.878 8.296 1 93.06 94 ASN B N 1
ATOM 1815 C CA . ASN B 1 94 ? 6.235 -11.999 8.765 1 93.06 94 ASN B CA 1
ATOM 1816 C C . ASN B 1 94 ? 6.185 -13.172 7.79 1 93.06 94 ASN B C 1
ATOM 1818 O O . ASN B 1 94 ? 7.183 -13.869 7.599 1 93.06 94 ASN B O 1
ATOM 1822 N N . THR B 1 95 ? 5.064 -13.364 7.252 1 94.9 95 THR B N 1
ATOM 1823 C CA . THR B 1 95 ? 4.927 -14.427 6.262 1 94.9 95 THR B CA 1
ATOM 1824 C C . THR B 1 95 ? 5.82 -14.159 5.054 1 94.9 95 THR B C 1
ATOM 1826 O O . THR B 1 95 ? 6.541 -15.049 4.598 1 94.9 95 THR B O 1
ATOM 1829 N N . TRP B 1 96 ? 5.847 -12.929 4.597 1 93.25 96 TRP B N 1
ATOM 1830 C CA . TRP B 1 96 ? 6.664 -12.584 3.438 1 93.25 96 TRP B CA 1
ATOM 1831 C C . TRP B 1 96 ? 8.148 -12.655 3.778 1 93.25 96 TRP B C 1
ATOM 1833 O O . TRP B 1 96 ? 8.962 -13.07 2.95 1 93.25 96 TRP B O 1
ATOM 1843 N N . LYS B 1 97 ? 8.489 -12.265 4.893 1 93.09 97 LYS B N 1
ATOM 1844 C CA . LYS B 1 97 ? 9.87 -12.429 5.336 1 93.09 97 LYS B CA 1
ATOM 1845 C C . LYS B 1 97 ? 10.3 -13.892 5.266 1 93.09 97 LYS B C 1
ATOM 1847 O O . LYS B 1 97 ? 11.395 -14.201 4.792 1 93.09 97 LYS B O 1
ATOM 1852 N N . THR B 1 98 ? 9.446 -14.742 5.791 1 95.81 98 THR B N 1
ATOM 1853 C CA . THR B 1 98 ? 9.721 -16.174 5.756 1 95.81 98 THR B CA 1
ATOM 1854 C C . THR B 1 98 ? 9.902 -16.654 4.319 1 95.81 98 THR B C 1
ATOM 1856 O O . THR B 1 98 ? 10.824 -17.419 4.026 1 95.81 98 THR B O 1
ATOM 1859 N N . ILE B 1 99 ? 9.079 -16.195 3.446 1 95.79 99 ILE B N 1
ATOM 1860 C CA . ILE B 1 99 ?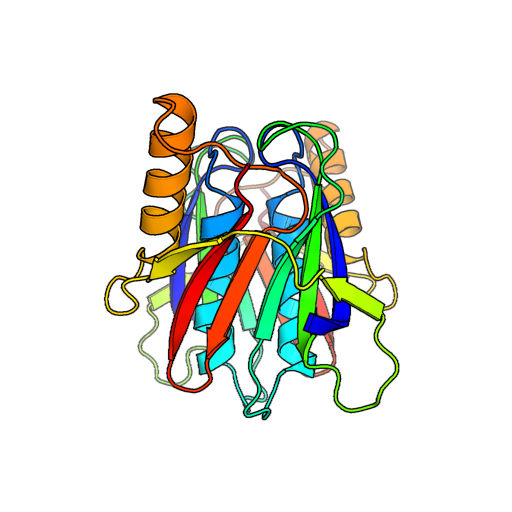 9.131 -16.592 2.044 1 95.79 99 ILE B CA 1
ATOM 1861 C C . ILE B 1 99 ? 10.453 -16.139 1.428 1 95.79 99 ILE B C 1
ATOM 1863 O O . ILE B 1 99 ? 11.138 -16.923 0.767 1 95.79 99 ILE B O 1
ATOM 1867 N N . TRP B 1 100 ? 10.825 -14.984 1.635 1 92.07 100 TRP B N 1
ATOM 1868 C CA . TRP B 1 100 ? 12.061 -14.455 1.066 1 92.07 100 TRP B CA 1
ATOM 1869 C C . TRP B 1 100 ? 13.277 -15.16 1.658 1 92.07 100 TRP B C 1
ATOM 1871 O O . TRP B 1 100 ? 14.254 -15.423 0.952 1 92.07 100 TRP B O 1
ATOM 1881 N N . GLU B 1 101 ? 13.219 -15.4 2.937 1 94.74 101 GLU B N 1
ATOM 1882 C CA . GLU B 1 101 ? 14.297 -16.147 3.577 1 94.74 101 GLU B CA 1
ATOM 1883 C C . GLU B 1 101 ? 14.448 -17.535 2.962 1 94.74 101 GLU B C 1
ATOM 1885 O O . GLU B 1 101 ? 15.567 -17.998 2.73 1 94.74 101 GLU B O 1
ATOM 1890 N N . ARG B 1 102 ? 13.382 -18.148 2.776 1 96.85 102 ARG B N 1
ATOM 1891 C CA . ARG B 1 102 ? 13.407 -19.485 2.192 1 96.85 102 ARG B CA 1
ATOM 1892 C C . ARG B 1 102 ? 13.913 -19.445 0.754 1 96.85 102 ARG B C 1
ATOM 1894 O O . ARG B 1 102 ? 14.592 -20.37 0.303 1 96.85 102 ARG B O 1
ATOM 1901 N N . GLU B 1 103 ? 13.574 -18.43 0.042 1 94.22 103 GLU B N 1
ATOM 1902 C CA . GLU B 1 103 ? 14.118 -18.272 -1.303 1 94.22 103 GLU B CA 1
ATOM 1903 C C . GLU B 1 103 ? 15.63 -18.07 -1.267 1 94.22 103 GLU B C 1
ATOM 1905 O O . GLU B 1 103 ? 16.363 -18.688 -2.041 1 94.22 103 GLU B O 1
ATOM 1910 N N . GLU B 1 104 ? 16.017 -17.23 -0.453 1 93.79 104 GLU B N 1
ATOM 1911 C CA . GLU B 1 104 ? 17.438 -16.913 -0.35 1 93.79 104 GLU B CA 1
ATOM 1912 C C . GLU B 1 104 ? 18.244 -18.128 0.102 1 93.79 104 GLU B C 1
ATOM 1914 O O . GLU B 1 104 ? 19.389 -18.31 -0.315 1 93.79 104 GLU B O 1
ATOM 1919 N N . SER B 1 105 ? 17.627 -18.927 0.902 1 95.91 105 SER B N 1
ATOM 1920 C CA . SER B 1 105 ? 18.332 -20.093 1.423 1 95.91 105 SER B CA 1
ATOM 1921 C C . SER B 1 105 ? 18.247 -21.269 0.456 1 95.91 105 SER B C 1
ATOM 1923 O O . SER B 1 105 ? 18.862 -22.313 0.683 1 95.91 105 SER B O 1
ATOM 1925 N N . GLY B 1 106 ? 17.432 -21.157 -0.549 1 94.1 106 GLY B N 1
ATOM 1926 C CA . GLY B 1 106 ? 17.304 -22.212 -1.541 1 94.1 106 GLY B CA 1
ATOM 1927 C C . GLY B 1 106 ? 16.28 -23.266 -1.163 1 94.1 106 GLY B C 1
ATOM 1928 O O . GLY B 1 106 ? 16.153 -24.287 -1.841 1 94.1 106 GLY B O 1
ATOM 1929 N N . THR B 1 107 ? 15.529 -23.024 -0.147 1 96.96 107 THR B N 1
ATOM 1930 C CA . THR B 1 107 ? 14.558 -24.015 0.303 1 96.96 107 THR B CA 1
ATOM 1931 C C . THR B 1 107 ? 13.19 -23.753 -0.32 1 96.96 107 THR B C 1
ATOM 1933 O O . THR B 1 107 ? 12.262 -24.545 -0.146 1 96.96 107 THR B O 1
ATOM 1936 N N . LEU B 1 108 ? 13.096 -22.676 -1.001 1 97.08 108 LEU B N 1
ATOM 1937 C CA . LEU B 1 108 ? 11.923 -22.363 -1.81 1 97.08 108 LEU B CA 1
ATOM 1938 C C . LEU B 1 108 ? 12.33 -21.942 -3.218 1 97.08 108 LEU B C 1
ATOM 1940 O O . LEU B 1 108 ? 13.024 -20.938 -3.394 1 97.08 108 LEU B O 1
ATOM 1944 N N . ASN B 1 109 ? 11.891 -22.699 -4.135 1 96.74 109 ASN B N 1
ATOM 1945 C CA . ASN B 1 109 ? 12.18 -22.401 -5.533 1 96.74 109 ASN B CA 1
ATOM 1946 C C . ASN B 1 109 ? 10.954 -21.847 -6.254 1 96.74 109 ASN B C 1
ATOM 1948 O O . ASN B 1 109 ? 10.191 -22.601 -6.859 1 96.74 109 ASN B O 1
ATOM 1952 N N . THR B 1 110 ? 10.885 -20.612 -6.231 1 96.61 110 THR B N 1
ATOM 1953 C CA . THR B 1 110 ? 9.71 -19.937 -6.77 1 96.61 110 THR B CA 1
ATOM 1954 C C . THR B 1 110 ? 9.733 -19.946 -8.296 1 96.61 110 THR B C 1
ATOM 1956 O O . THR B 1 110 ? 10.79 -19.774 -8.907 1 96.61 110 THR B O 1
ATOM 1959 N N . ALA B 1 111 ? 8.634 -20.041 -8.941 1 96.46 111 ALA B N 1
ATOM 1960 C CA . ALA B 1 111 ? 8.513 -20.095 -10.395 1 96.46 111 ALA B CA 1
ATOM 1961 C C . ALA B 1 111 ? 8.344 -18.697 -10.984 1 96.46 111 ALA B C 1
ATOM 1963 O O . ALA B 1 111 ? 8.573 -18.488 -12.178 1 96.46 111 ALA B O 1
ATOM 1964 N N . TYR B 1 112 ? 7.855 -17.688 -10.21 1 96.09 112 TYR B N 1
ATOM 1965 C CA . TYR B 1 112 ? 7.629 -16.3 -10.6 1 96.09 112 TYR B CA 1
ATOM 1966 C C . TYR B 1 112 ? 6.683 -16.216 -11.792 1 96.09 112 TYR B C 1
ATOM 1968 O O . TYR B 1 112 ? 6.972 -15.527 -12.773 1 96.09 112 TYR B O 1
ATOM 1976 N N . THR B 1 113 ? 5.651 -17.001 -11.75 1 96.22 113 THR B N 1
ATOM 1977 C CA . THR B 1 113 ? 4.552 -16.905 -12.705 1 96.22 113 THR B CA 1
ATOM 1978 C C . THR B 1 113 ? 3.399 -16.093 -12.123 1 96.22 113 THR B C 1
ATOM 1980 O O . THR B 1 113 ? 3.273 -14.898 -12.398 1 96.22 113 THR B O 1
ATOM 1983 N N . TYR B 1 114 ? 2.621 -16.72 -11.182 1 97.07 114 TYR B N 1
ATOM 1984 C CA . TYR B 1 114 ? 1.547 -16.069 -10.44 1 97.07 114 TYR B CA 1
ATOM 1985 C C . TYR B 1 114 ? 1.636 -16.395 -8.954 1 97.07 114 TYR B C 1
ATOM 1987 O O . TYR B 1 114 ? 1.532 -17.558 -8.56 1 97.07 114 TYR B O 1
ATOM 1995 N N . ASP B 1 115 ? 1.963 -15.45 -8.198 1 96.94 115 ASP B N 1
ATOM 1996 C CA . ASP B 1 115 ? 1.792 -15.537 -6.751 1 96.94 115 ASP B CA 1
ATOM 1997 C C . ASP B 1 115 ? 0.581 -14.729 -6.291 1 96.94 115 ASP B C 1
ATOM 1999 O O . ASP B 1 115 ? 0.226 -13.725 -6.912 1 96.94 115 ASP B O 1
ATOM 2003 N N . PHE B 1 116 ? -0.039 -15.18 -5.195 1 96.21 116 PHE B N 1
ATOM 2004 C CA . PHE B 1 116 ? -1.185 -14.361 -4.818 1 96.21 116 PHE B CA 1
ATOM 2005 C C . PHE B 1 116 ? -1.531 -14.557 -3.347 1 96.21 116 PHE B C 1
ATOM 2007 O O . PHE B 1 116 ? -1.202 -15.59 -2.759 1 96.21 116 PHE B O 1
ATOM 2014 N N . GLU B 1 117 ? -2.052 -13.533 -2.871 1 94.46 117 GLU B N 1
ATOM 2015 C CA . GLU B 1 117 ? -2.682 -13.534 -1.555 1 94.46 117 GLU B CA 1
ATOM 2016 C C . GLU B 1 117 ? -4.197 -13.679 -1.668 1 94.46 117 GLU B C 1
ATOM 2018 O O . GLU B 1 117 ? -4.826 -13.039 -2.514 1 94.46 117 GLU B O 1
ATOM 2023 N N . LYS B 1 118 ? -4.73 -14.574 -0.811 1 93.16 118 LYS B N 1
ATOM 2024 C CA . LYS B 1 118 ? -6.177 -14.728 -0.704 1 93.16 118 LYS B CA 1
ATOM 2025 C C . LYS B 1 118 ? -6.691 -14.182 0.625 1 93.16 118 LYS B C 1
ATOM 2027 O O . LYS B 1 118 ? -6.208 -14.57 1.691 1 93.16 118 LYS B O 1
ATOM 2032 N N . TYR B 1 119 ? -7.584 -13.283 0.46 1 89.89 119 TYR B N 1
ATOM 2033 C CA . TYR B 1 119 ? -8.255 -12.719 1.625 1 89.89 119 TYR B CA 1
ATOM 2034 C C . TYR B 1 119 ? -9.684 -13.236 1.736 1 89.89 119 TYR B C 1
ATOM 2036 O O . TYR B 1 119 ? -10.543 -12.882 0.925 1 89.89 119 TYR B O 1
ATOM 2044 N N . TYR B 1 120 ? -9.938 -13.961 2.786 1 89.96 120 TYR B N 1
ATOM 2045 C CA . TYR B 1 120 ? -11.259 -14.551 2.971 1 89.96 120 TYR B CA 1
ATOM 2046 C C . TYR B 1 120 ? -12.164 -13.622 3.772 1 89.96 120 TYR B C 1
ATOM 2048 O O . TYR B 1 120 ? -11.685 -12.833 4.59 1 89.96 120 TYR B O 1
ATOM 2056 N N . PRO B 1 121 ? -13.455 -13.794 3.546 1 84.87 121 PRO B N 1
ATOM 2057 C CA . PRO B 1 121 ? -14.402 -12.961 4.291 1 84.87 121 PRO B CA 1
ATOM 2058 C C . PRO B 1 121 ? -14.31 -13.171 5.801 1 84.87 121 PRO B C 1
ATOM 2060 O O . PRO B 1 121 ? -14.604 -12.255 6.574 1 84.87 121 PRO B O 1
ATOM 2063 N N . ASN B 1 122 ? -13.86 -14.32 6.234 1 86.4 122 ASN B N 1
ATOM 2064 C CA . ASN B 1 122 ? -13.784 -14.618 7.66 1 86.4 122 ASN B CA 1
ATOM 2065 C C . ASN B 1 122 ? -12.508 -14.057 8.282 1 86.4 122 ASN B C 1
ATOM 2067 O O . ASN B 1 122 ? -12.253 -14.255 9.471 1 86.4 122 ASN B O 1
ATOM 2071 N N . GLY B 1 123 ? -11.666 -13.457 7.466 1 83.11 123 GLY B N 1
ATOM 2072 C CA . GLY B 1 123 ? -10.47 -12.809 7.98 1 83.11 123 GLY B CA 1
ATOM 2073 C C . GLY B 1 123 ? -9.205 -13.608 7.73 1 83.11 123 GLY B C 1
ATOM 2074 O O . GLY B 1 123 ? -8.097 -13.092 7.891 1 83.11 123 GLY B O 1
ATOM 2075 N N . GLU B 1 124 ? -9.381 -14.781 7.315 1 90.92 124 GLU B N 1
ATOM 2076 C CA . GLU B 1 124 ? -8.216 -15.611 7.026 1 90.92 124 GLU B CA 1
ATOM 2077 C C . GLU B 1 124 ? -7.48 -15.115 5.784 1 90.92 124 GLU B C 1
ATOM 2079 O O . GLU B 1 124 ? -8.103 -14.62 4.843 1 90.92 124 GLU B O 1
ATOM 2084 N N . ILE B 1 125 ? -6.138 -15.235 5.851 1 92.07 125 ILE B N 1
ATOM 2085 C CA . ILE B 1 125 ? -5.303 -14.851 4.719 1 92.07 125 ILE B CA 1
ATOM 2086 C C . ILE B 1 125 ? -4.318 -15.973 4.399 1 92.07 125 ILE B C 1
ATOM 2088 O O . ILE B 1 125 ? -3.673 -16.517 5.299 1 92.07 125 ILE B O 1
ATOM 2092 N N . GLU B 1 126 ? -4.259 -16.349 3.145 1 96.4 126 GLU B N 1
ATOM 2093 C CA . GLU B 1 126 ? -3.28 -17.316 2.658 1 96.4 126 GLU B CA 1
ATOM 2094 C C . GLU B 1 126 ? -2.443 -16.733 1.523 1 96.4 126 GLU B C 1
ATOM 2096 O O . GLU B 1 126 ? -2.96 -15.998 0.678 1 96.4 126 GLU B O 1
ATOM 2101 N N . VAL B 1 127 ? -1.202 -17.06 1.55 1 96.71 127 VAL B N 1
ATOM 2102 C CA . VAL B 1 127 ? -0.295 -16.651 0.482 1 96.71 127 VAL B CA 1
ATOM 2103 C C . VAL B 1 127 ? 0.125 -17.87 -0.335 1 96.71 127 VAL B C 1
ATOM 2105 O O . VAL B 1 127 ? 0.615 -18.857 0.219 1 96.71 127 VAL B O 1
ATOM 2108 N N . PHE B 1 128 ? -0.13 -17.8 -1.608 1 97.49 128 PHE B N 1
ATOM 2109 C CA . PHE B 1 128 ? 0.214 -18.863 -2.545 1 97.49 128 PHE B CA 1
ATOM 2110 C C . PHE B 1 128 ? 1.444 -18.487 -3.362 1 97.49 128 PHE B C 1
ATOM 2112 O O . PHE B 1 128 ? 1.439 -17.482 -4.075 1 97.49 128 PHE B O 1
ATOM 2119 N N . ILE B 1 129 ? 2.496 -19.244 -3.229 1 98 129 ILE B N 1
ATOM 2120 C CA . ILE B 1 129 ? 3.723 -19.022 -3.986 1 98 129 ILE B CA 1
ATOM 2121 C C . ILE B 1 129 ? 3.89 -20.122 -5.032 1 98 129 ILE B C 1
ATOM 2123 O O . ILE B 1 129 ? 4.007 -21.301 -4.689 1 98 129 ILE B O 1
ATOM 2127 N N . ALA B 1 130 ? 3.901 -19.696 -6.308 1 97.68 130 ALA B N 1
ATOM 2128 C CA . ALA B 1 130 ? 4.13 -20.676 -7.368 1 97.68 130 ALA B CA 1
ATOM 2129 C C . ALA B 1 130 ? 5.547 -21.237 -7.3 1 97.68 130 ALA B C 1
ATOM 2131 O O . ALA B 1 130 ? 6.515 -20.483 -7.172 1 97.68 130 ALA B O 1
ATOM 2132 N N . ILE B 1 131 ? 5.669 -22.495 -7.395 1 97.36 131 ILE B N 1
ATOM 2133 C CA . ILE B 1 131 ? 6.979 -23.122 -7.251 1 97.36 131 ILE B CA 1
ATOM 2134 C C . ILE B 1 131 ? 7.31 -23.922 -8.508 1 97.36 131 ILE B C 1
ATOM 2136 O O . ILE B 1 131 ? 6.416 -24.268 -9.285 1 97.36 131 ILE B O 1
ATOM 2140 N N . LYS B 1 132 ? 8.602 -24.175 -8.599 1 93.57 132 LYS B N 1
ATOM 2141 C CA . LYS B 1 132 ? 9.117 -24.958 -9.719 1 93.57 132 LYS B CA 1
ATOM 2142 C C . LYS B 1 132 ? 9.055 -26.453 -9.42 1 93.57 132 LYS B C 1
ATOM 2144 O O . LYS B 1 132 ? 9.168 -26.865 -8.264 1 93.57 132 LYS B O 1
#

Solvent-accessible surface area (backbone atoms only — not comparable to full-atom values): 14412 Å² total; per-residue (Å²): 82,53,22,30,63,73,51,71,46,78,48,28,67,76,81,33,79,55,43,68,48,51,50,50,51,51,49,54,58,43,44,72,70,49,58,89,56,86,51,54,38,34,44,36,38,29,74,44,70,60,54,88,76,32,43,29,31,44,31,39,27,32,67,40,84,78,78,67,55,73,41,76,47,74,78,80,68,46,65,49,79,42,75,37,47,72,91,40,97,55,17,65,46,52,48,51,51,52,52,51,50,30,39,74,70,63,78,37,56,67,53,61,54,59,30,34,36,41,37,40,74,89,60,51,38,38,36,37,40,27,38,110,82,53,21,30,62,74,51,70,47,78,49,26,65,77,80,32,78,54,44,68,49,50,51,50,51,52,49,54,59,42,44,71,68,48,60,89,56,86,49,53,38,33,43,35,39,30,72,44,71,58,54,89,79,32,40,30,30,45,30,41,28,31,68,42,83,79,79,67,56,74,42,74,46,74,78,80,67,48,64,50,78,44,74,37,47,73,91,39,97,55,17,64,46,52,47,50,51,51,52,52,51,30,39,74,71,64,80,38,56,67,55,59,53,58,30,34,35,42,36,40,75,90,58,51,38,38,37,37,39,26,38,110

Radius of gyration: 18.77 Å; Cα contacts (8 Å, |Δi|>4): 523; chains: 2; bounding box: 38×53×41 Å

Organism: NCBI:txid1368476

InterPro domains:
  IPR011256 Regulatory factor, effector binding domain superfamily [G3DSA:3.20.80.10] (2-132)
  IPR029441 Integron-associated effector binding protein [PF14526] (10-131)
  IPR053182 Putative transcriptional regulator YobU-like [PT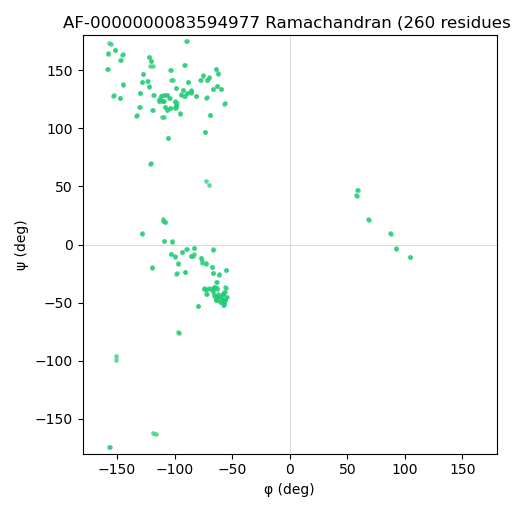HR36444] (10-132)

Sequence (264 aa):
MKLTVINSVRTNNFNDDLLLQKISGLWKDASSRLTGQDSIVYGVYHTYESNYKGDYTLSIALEDSQNQPSLEIPNNAKYEIFNVDTADEQGTLNTWKTIWEREESGTLNTAYTYDFEKYYPNGEIEVFIAIKMKLTVINSVRTNNFNDDLLLQKISGLWKDASSRLTGQDSIVYGVYHTYESNYKGDYTLSIALEDSQNQPSLEIPNNAKYEIFNVDTADEQGTLNTWKTIWEREESGTLNTAYTYDFEKYYPNGEIEVFIAIK

Nearest PDB structures (foldseek):
  3gk6-assembly1_A  TM=7.495E-01  e=2.113E-06  Vibrio cholerae
  5xbi-assembly1_B  TM=5.855E-01  e=1.584E-04  Pseudomonas aeruginosa PAO1
  5xbi-assembly1_A  TM=5.409E-01  e=1.498E-04  Pseudomonas aeruginosa PAO1
  5xql-assembly1_A  TM=6.276E-01  e=1.192E-03  Pseudomonas aeruginosa
  5yc9-assembly1_D  TM=4.886E-01  e=8.972E-03  Pseudomonas aeruginosa

Foldseek 3Di:
DFKAFQDKDKDFPPPHPCVVVRVVVQVVSVCVVCPPDQFKKKWKWAPFPDDNGGIIMTTIITHDPPPDGPDDDDPPFDWDKDWFPQVDPCRVVVRVVVVVVCVVVVVFAAPRHMWMWIAHSVGIIMTITTHD/DFKAFQDKDKDFPPPHPCVVVVVVVQVVSVCVVCPPDQFKKKWKWAPFPDDNGGIIMTTIITHDPPPDGPDDDDPPFDWDKDWFPQVDPCRVVVRVVVVVVCVVVVVFAAPRHMWMWIAGSVGIIMTITTGD

pLDDT: mean 90.3, std 7.89, range [57.08, 98.0]